Protein AF-Q86TP1-4-F1 (afdb_monomer_lite)

Foldseek 3Di:
DVVVVVVVLLVVLLVLLQQCVNVPVVVVLADPVSVVVNVVSCVVCVVHDDSVVSNVVVVVVVPPCVVPDPVRQQVVAWDWDDDPNDIDIDGDHPDPDDDPVLLVPDVVVVQVWAWDDDPDPPDTDTDGPPPVDDPVNVVVSVVVSVVVVVVVVPPPPDDDDDDDDDDDDDDDDDDDDDDPDPDDDPDPPVPPPDPPDDRPYDDDPDPCVVPDDPCDPVNVVVVVVVVVVVVVVVVVVVPD

Secondary structure (DSSP, 8-state):
-HHHHHHHHHHHHHHHHHHTGGG-TTTT---HHHHHHHHHHHHH-TTSPPHHHHHHHHHHHHH--TT--HHHHHHHTEEEEEETTEEEEEE---PPP---HHHHT-BTTB--EEEE--SSTT--EEEES-TT--HHHHHHHHHHHHHHHHHHHS--------------------------S--S-------PPPPP----S--TT-TTTT---S--HHHHHHHHHHHHHHHHHHHHHTT-

Radius of gyration: 29.67 Å; chains: 1; bounding box: 95×53×52 Å

Structure (mmCIF, N/CA/C/O backbone):
data_AF-Q86TP1-4-F1
#
_entry.id   AF-Q86TP1-4-F1
#
loop_
_atom_site.group_PDB
_atom_site.id
_atom_site.type_symbol
_atom_site.label_atom_id
_atom_site.label_alt_id
_atom_site.label_comp_id
_atom_site.label_asym_id
_atom_site.label_entity_id
_atom_site.label_seq_id
_atom_site.pdbx_PDB_ins_code
_atom_site.Cartn_x
_atom_site.Cartn_y
_atom_site.Cartn_z
_atom_site.occupancy
_atom_site.B_iso_or_equiv
_atom_site.auth_seq_id
_atom_site.auth_comp_id
_atom_site.auth_asym_id
_atom_site.auth_atom_id
_atom_site.pdbx_PDB_model_num
ATOM 1 N N . MET A 1 1 ? -29.139 -11.813 10.863 1.00 69.75 1 MET A N 1
ATOM 2 C CA . MET A 1 1 ? -28.612 -10.835 11.847 1.00 69.75 1 MET A CA 1
ATOM 3 C C . MET A 1 1 ? -27.241 -11.271 12.346 1.00 69.75 1 MET A C 1
ATOM 5 O O . MET A 1 1 ? -26.344 -10.442 12.383 1.00 69.75 1 MET A O 1
ATOM 9 N N . GLU A 1 2 ? -27.066 -12.553 12.668 1.00 77.50 2 GLU A N 1
ATOM 10 C CA . GLU A 1 2 ? -25.796 -13.125 13.134 1.00 77.50 2 GLU A CA 1
ATOM 11 C C . GLU A 1 2 ? -24.658 -12.994 12.106 1.00 77.50 2 GLU A C 1
ATOM 13 O O . GLU A 1 2 ? -23.620 -12.440 12.450 1.00 77.50 2 GLU A O 1
ATOM 18 N N . ASP A 1 3 ? -24.898 -13.319 10.828 1.00 82.19 3 ASP A N 1
ATOM 19 C CA . ASP A 1 3 ? -23.903 -13.140 9.748 1.00 82.19 3 ASP A CA 1
ATOM 20 C C . ASP A 1 3 ? -23.415 -11.692 9.604 1.00 82.19 3 ASP A C 1
ATOM 22 O O . ASP A 1 3 ? -22.231 -11.431 9.403 1.00 82.19 3 ASP A O 1
ATOM 26 N N . TYR A 1 4 ? -24.331 -10.728 9.741 1.00 79.81 4 TYR A N 1
ATOM 27 C CA . TYR A 1 4 ? -23.995 -9.306 9.676 1.00 79.81 4 TYR A CA 1
ATOM 28 C C . TYR A 1 4 ? -23.095 -8.906 10.847 1.00 79.81 4 TYR A C 1
ATOM 30 O O . TYR A 1 4 ? -22.076 -8.245 10.661 1.00 79.81 4 TYR A O 1
ATOM 38 N N . LEU A 1 5 ? -23.451 -9.344 12.058 1.00 82.69 5 LEU A N 1
ATOM 39 C CA . LEU A 1 5 ? -22.661 -9.072 13.251 1.00 82.69 5 LEU A CA 1
ATOM 40 C C . LEU A 1 5 ? -21.282 -9.743 13.169 1.00 82.69 5 LEU A C 1
ATOM 42 O O . LEU A 1 5 ? -20.297 -9.138 13.587 1.00 82.69 5 LEU A O 1
ATOM 46 N N . GLN A 1 6 ? -21.201 -10.939 12.580 1.00 84.56 6 GLN A N 1
ATOM 47 C CA . GLN A 1 6 ? -19.938 -11.619 12.314 1.00 84.56 6 GLN A CA 1
ATOM 48 C C . GLN A 1 6 ? -19.063 -10.840 11.330 1.00 84.56 6 GLN A C 1
ATOM 50 O O . GLN A 1 6 ? -17.888 -10.610 11.613 1.00 84.56 6 GLN A O 1
ATOM 55 N N . GLY A 1 7 ? -19.647 -10.337 10.239 1.00 87.31 7 GLY A N 1
ATOM 56 C CA . GLY A 1 7 ? -18.950 -9.466 9.292 1.00 87.31 7 GLY A CA 1
ATOM 57 C C . GLY A 1 7 ? -18.395 -8.198 9.949 1.00 87.31 7 GLY A C 1
ATOM 58 O O . GLY A 1 7 ? -17.248 -7.832 9.709 1.00 87.31 7 GLY A O 1
ATOM 59 N N . CYS A 1 8 ? -19.159 -7.555 10.840 1.00 88.88 8 CYS A N 1
ATOM 60 C CA . CYS A 1 8 ? -18.681 -6.378 11.573 1.00 88.88 8 CYS A CA 1
ATOM 61 C C . CYS A 1 8 ? -17.501 -6.690 12.511 1.00 88.88 8 CYS A C 1
ATOM 63 O O . CYS A 1 8 ? -16.598 -5.866 12.649 1.00 88.88 8 CYS A O 1
ATOM 65 N N . ARG A 1 9 ? -17.500 -7.862 13.161 1.00 90.44 9 ARG A N 1
ATOM 66 C CA . ARG A 1 9 ? -16.406 -8.296 14.050 1.00 90.44 9 ARG A CA 1
ATOM 67 C C . ARG A 1 9 ? -15.129 -8.568 13.263 1.00 90.44 9 ARG A C 1
ATOM 69 O O . ARG A 1 9 ? -14.074 -8.072 13.654 1.00 90.44 9 ARG A O 1
ATOM 76 N N . ALA A 1 10 ? -15.251 -9.296 12.151 1.00 91.25 10 ALA A N 1
ATOM 77 C CA . ALA A 1 10 ? -14.143 -9.564 11.244 1.00 91.25 10 ALA A CA 1
ATOM 78 C C . ALA A 1 10 ? -13.552 -8.253 10.710 1.00 91.25 10 ALA A C 1
ATOM 80 O O . ALA A 1 10 ? -12.369 -8.007 10.904 1.00 91.25 10 ALA A O 1
ATOM 81 N N . ALA A 1 11 ? -14.383 -7.346 10.186 1.00 92.88 11 ALA A N 1
ATOM 82 C CA . ALA A 1 11 ? -13.926 -6.060 9.657 1.00 92.88 11 ALA A CA 1
ATOM 83 C C . ALA A 1 11 ? -13.176 -5.205 10.698 1.00 92.88 11 ALA A C 1
ATOM 85 O O . ALA A 1 11 ? -12.186 -4.547 10.370 1.00 92.88 11 ALA A O 1
ATOM 86 N N . LEU A 1 12 ? -13.621 -5.213 11.961 1.00 93.94 12 LEU A N 1
ATOM 87 C CA . LEU A 1 12 ? -12.928 -4.503 13.037 1.00 93.94 12 LEU A CA 1
ATOM 88 C C . LEU A 1 12 ? -11.549 -5.117 13.321 1.00 93.94 12 LEU A C 1
ATOM 90 O O . LEU A 1 12 ? -10.563 -4.387 13.395 1.00 93.94 12 LEU A O 1
ATOM 94 N N . GLN A 1 13 ? -11.469 -6.444 13.453 1.00 94.50 13 GLN A N 1
ATOM 95 C CA . GLN A 1 13 ? -10.206 -7.156 13.669 1.00 94.50 13 GLN A CA 1
ATOM 96 C C . GLN A 1 13 ? -9.238 -6.938 12.491 1.00 94.50 13 GLN A C 1
ATOM 98 O O . GLN A 1 13 ? -8.078 -6.589 12.697 1.00 94.50 13 GLN A O 1
ATOM 103 N N . GLU A 1 14 ? -9.736 -7.084 11.264 1.00 95.12 14 GLU A N 1
ATOM 104 C CA . GLU A 1 14 ? -9.026 -6.878 10.001 1.00 95.12 14 GLU A CA 1
ATOM 105 C C . GLU A 1 14 ? -8.407 -5.484 9.894 1.00 95.12 14 GLU A C 1
ATOM 107 O O . GLU A 1 14 ? -7.223 -5.352 9.579 1.00 95.12 14 GLU A O 1
ATOM 112 N N . THR A 1 15 ? -9.190 -4.451 10.214 1.00 94.25 15 THR A N 1
ATOM 113 C CA . THR A 1 15 ? -8.738 -3.055 10.183 1.00 94.25 15 THR A CA 1
ATOM 114 C C . THR A 1 15 ? -7.585 -2.835 11.158 1.00 94.25 15 THR A C 1
ATOM 116 O O . THR A 1 15 ? -6.539 -2.323 10.760 1.00 94.25 15 THR A O 1
ATOM 119 N N . ILE A 1 16 ? -7.736 -3.282 12.412 1.00 94.75 16 ILE A N 1
ATOM 120 C CA . ILE A 1 16 ? -6.692 -3.116 13.431 1.00 94.75 16 ILE A CA 1
ATOM 121 C C . ILE A 1 16 ? -5.419 -3.864 13.012 1.00 94.75 16 ILE A C 1
ATOM 123 O O . ILE A 1 16 ? -4.325 -3.309 13.065 1.00 94.75 16 ILE A O 1
ATOM 127 N N . ILE A 1 17 ? -5.541 -5.112 12.551 1.00 95.31 17 ILE A N 1
ATOM 128 C CA . ILE A 1 17 ? -4.391 -5.925 12.128 1.00 95.31 17 ILE A CA 1
ATOM 129 C C . ILE A 1 17 ? -3.658 -5.283 10.945 1.00 95.31 17 ILE A C 1
ATOM 131 O O . ILE A 1 17 ? -2.426 -5.255 10.938 1.00 95.31 17 ILE A O 1
ATOM 135 N N . LEU A 1 18 ? -4.383 -4.759 9.955 1.00 94.56 18 LEU A N 1
ATOM 136 C CA . LEU A 1 18 ? -3.782 -4.129 8.782 1.00 94.56 18 LEU A CA 1
ATOM 137 C C . LEU A 1 18 ? -3.075 -2.811 9.132 1.00 94.56 18 LEU A C 1
ATOM 139 O O . LEU A 1 18 ? -1.956 -2.580 8.664 1.00 94.56 18 LEU A O 1
ATOM 143 N N . ASP A 1 19 ? -3.697 -1.965 9.956 1.00 91.75 19 ASP A N 1
ATOM 144 C CA . ASP A 1 19 ? -3.138 -0.667 10.354 1.00 91.75 19 ASP A CA 1
ATOM 145 C C . ASP A 1 19 ? -1.943 -0.813 11.305 1.00 91.75 19 ASP A C 1
ATOM 147 O O . ASP A 1 19 ? -0.944 -0.098 11.174 1.00 91.75 19 ASP A O 1
ATOM 151 N N . CYS A 1 20 ? -1.996 -1.792 12.209 1.00 93.75 20 CYS A N 1
ATOM 152 C CA . CYS A 1 20 ? -0.917 -2.104 13.145 1.00 93.75 20 CYS A CA 1
ATOM 153 C C . CYS A 1 20 ? 0.150 -3.040 12.560 1.00 93.75 20 CYS A C 1
ATOM 155 O O . CYS A 1 20 ? 1.041 -3.484 13.285 1.00 93.75 20 CYS A O 1
ATOM 157 N N . VAL A 1 21 ? 0.076 -3.345 11.262 1.00 93.00 21 VAL A N 1
ATOM 158 C CA . VAL A 1 21 ? 1.037 -4.185 10.533 1.00 93.00 21 VAL A CA 1
ATOM 159 C C . VAL A 1 21 ? 1.275 -5.529 11.229 1.00 93.00 21 VAL A C 1
ATOM 161 O O . VAL A 1 21 ? 2.396 -5.893 11.580 1.00 93.00 21 VAL A O 1
ATOM 164 N N . ASN A 1 22 ? 0.179 -6.243 11.484 1.00 94.44 22 ASN A N 1
ATOM 165 C CA . ASN A 1 22 ? 0.153 -7.532 12.173 1.00 94.44 22 ASN A CA 1
ATOM 166 C C . ASN A 1 22 ? 0.758 -7.523 13.588 1.00 94.44 22 ASN A C 1
ATOM 168 O O . ASN A 1 22 ? 1.231 -8.549 14.072 1.00 94.44 22 ASN A O 1
ATOM 172 N N . MET A 1 23 ? 0.757 -6.370 14.263 1.00 92.12 23 MET A N 1
ATOM 173 C CA . MET A 1 23 ? 1.370 -6.209 15.587 1.00 92.12 23 MET A CA 1
ATOM 174 C C . MET A 1 23 ? 2.876 -6.519 15.603 1.00 92.12 23 MET A C 1
ATOM 176 O O . MET A 1 23 ? 3.417 -6.926 16.633 1.00 92.12 23 MET A O 1
ATOM 180 N N . ASP A 1 24 ? 3.572 -6.343 14.474 1.00 90.19 24 ASP A N 1
ATOM 181 C CA . ASP A 1 24 ? 5.010 -6.599 14.407 1.00 90.19 24 ASP A CA 1
ATOM 182 C C . ASP A 1 24 ? 5.779 -5.593 15.279 1.00 90.19 24 ASP A C 1
ATOM 184 O O . ASP A 1 24 ? 5.875 -4.397 14.976 1.00 90.19 24 ASP A O 1
ATOM 188 N N . LEU A 1 25 ? 6.385 -6.102 16.355 1.00 88.81 25 LEU A N 1
ATOM 189 C CA . LEU A 1 25 ? 7.214 -5.332 17.283 1.00 88.81 25 LEU A CA 1
ATOM 190 C C . LEU A 1 25 ? 8.406 -4.655 16.592 1.00 88.81 25 LEU A C 1
ATOM 192 O O . LEU A 1 25 ? 8.874 -3.623 17.065 1.00 88.81 25 LEU A O 1
ATOM 196 N N . LYS A 1 26 ? 8.895 -5.200 15.469 1.00 88.50 26 LYS A N 1
ATOM 197 C CA . LYS A 1 26 ? 9.984 -4.594 14.686 1.00 88.50 26 LYS A CA 1
ATOM 198 C C . LYS A 1 26 ? 9.534 -3.342 13.940 1.00 88.50 26 LYS A C 1
ATOM 200 O O . LYS A 1 26 ? 10.356 -2.472 13.671 1.00 88.50 26 LYS A O 1
ATOM 205 N N . ILE A 1 27 ? 8.256 -3.276 13.566 1.00 86.94 27 ILE A N 1
ATOM 206 C CA . ILE A 1 27 ? 7.668 -2.145 12.840 1.00 86.94 27 ILE A CA 1
ATOM 207 C C . ILE A 1 27 ? 7.151 -1.094 13.825 1.00 86.94 27 ILE A C 1
ATOM 209 O O . ILE A 1 27 ? 7.206 0.098 13.526 1.00 86.94 27 ILE A O 1
ATOM 213 N N . GLY A 1 28 ? 6.678 -1.523 15.000 1.00 86.75 28 GLY A N 1
ATOM 214 C CA . GLY A 1 28 ? 6.336 -0.628 16.108 1.00 86.75 28 GLY A CA 1
ATOM 215 C C . GLY A 1 28 ? 5.118 0.262 15.841 1.00 86.75 28 GLY A C 1
ATOM 216 O O . GLY A 1 28 ? 5.027 1.352 16.394 1.00 86.75 28 GLY A O 1
ATOM 217 N N . LYS A 1 29 ? 4.199 -0.171 14.966 1.00 87.31 29 LYS A N 1
ATOM 218 C CA . LYS A 1 29 ? 2.960 0.563 14.634 1.00 87.31 29 LYS A CA 1
ATOM 219 C C . LYS A 1 29 ? 1.804 0.297 15.599 1.00 87.31 29 LYS A C 1
ATOM 221 O O . LYS A 1 29 ? 0.844 1.059 15.604 1.00 87.31 29 LYS A O 1
ATOM 226 N N . ALA A 1 30 ? 1.888 -0.780 16.373 1.00 92.38 30 ALA A N 1
ATOM 227 C CA . ALA A 1 30 ? 0.878 -1.169 17.344 1.00 92.38 30 ALA A CA 1
ATOM 228 C C . ALA A 1 30 ? 1.101 -0.488 18.696 1.00 92.38 30 ALA A C 1
ATOM 230 O O . ALA A 1 30 ? 2.227 -0.436 19.193 1.00 92.38 30 ALA A O 1
ATOM 231 N N . THR A 1 31 ? 0.018 -0.050 19.329 1.00 90.88 31 THR A N 1
ATOM 232 C CA . THR A 1 31 ? 0.003 0.351 20.740 1.00 90.88 31 THR A CA 1
ATOM 233 C C . THR A 1 31 ? -0.443 -0.808 21.636 1.00 90.88 31 THR A C 1
ATOM 235 O O . THR A 1 31 ? -1.080 -1.757 21.168 1.00 90.88 31 THR A O 1
ATOM 238 N N . PRO A 1 32 ? -0.195 -0.735 22.959 1.00 92.00 32 PRO A N 1
ATOM 239 C CA . PRO A 1 32 ? -0.760 -1.696 23.908 1.00 92.00 32 PRO A CA 1
ATOM 240 C C . PRO A 1 32 ? -2.294 -1.777 23.846 1.00 92.00 32 PRO A C 1
ATOM 242 O O . PRO A 1 32 ? -2.870 -2.840 24.084 1.00 92.00 32 PRO A O 1
ATOM 245 N N . LYS A 1 33 ? -2.958 -0.663 23.510 1.00 92.69 33 LYS A N 1
ATOM 246 C CA . LYS A 1 33 ? -4.412 -0.581 23.344 1.00 92.69 33 LYS A CA 1
ATOM 247 C C . LYS A 1 33 ? -4.877 -1.428 22.156 1.00 92.69 33 LYS A C 1
ATOM 249 O O . LYS A 1 33 ? -5.813 -2.210 22.316 1.00 92.69 33 LYS A O 1
ATOM 254 N N . ASP A 1 34 ? -4.184 -1.351 21.022 1.00 93.75 34 ASP A N 1
ATOM 255 C CA . ASP A 1 34 ? -4.493 -2.140 19.822 1.00 93.75 34 ASP A CA 1
ATOM 256 C C . ASP A 1 34 ? -4.366 -3.647 20.093 1.00 93.75 34 ASP A C 1
ATOM 258 O O . ASP A 1 34 ? -5.306 -4.407 19.842 1.00 93.75 34 ASP A O 1
ATOM 262 N N . SER A 1 35 ? -3.249 -4.075 20.697 1.00 93.62 35 SER A N 1
ATOM 263 C CA . SER A 1 35 ? -3.026 -5.478 21.076 1.00 93.62 35 SER A CA 1
ATOM 264 C C . SER A 1 35 ? -4.125 -5.996 22.003 1.00 93.62 35 SER A C 1
ATOM 266 O O . SER A 1 35 ? -4.702 -7.054 21.751 1.00 93.62 35 SER A O 1
ATOM 268 N N . LYS A 1 36 ? -4.487 -5.211 23.026 1.00 94.88 36 LYS A N 1
ATOM 269 C CA . LYS A 1 36 ? -5.549 -5.554 23.980 1.00 94.88 36 LYS A CA 1
ATOM 270 C C . LYS A 1 36 ? -6.911 -5.721 23.304 1.00 94.88 36 LYS A C 1
ATOM 272 O O . LYS A 1 36 ? -7.674 -6.609 23.684 1.00 94.88 36 LYS A O 1
ATOM 277 N N . TYR A 1 37 ? -7.255 -4.869 22.338 1.00 93.69 37 TYR A N 1
ATOM 278 C CA . TYR A 1 37 ? -8.533 -4.987 21.634 1.00 93.69 37 TYR A CA 1
ATOM 279 C C . TYR A 1 37 ? -8.571 -6.191 20.700 1.00 93.69 37 TYR A C 1
ATOM 281 O O . TYR A 1 37 ? -9.586 -6.885 20.690 1.00 93.69 37 TYR A O 1
ATOM 289 N N . VAL A 1 38 ? -7.488 -6.484 19.975 1.00 94.75 38 VAL A N 1
ATOM 290 C CA . VAL A 1 38 ? -7.430 -7.683 19.122 1.00 94.75 38 VAL A CA 1
ATOM 291 C C . VAL A 1 38 ? -7.514 -8.954 19.963 1.00 94.75 38 VAL A C 1
ATOM 293 O O . VAL A 1 38 ? -8.330 -9.817 19.660 1.00 94.75 38 VAL A O 1
ATOM 296 N N . GLU A 1 39 ? -6.774 -9.039 21.070 1.00 95.06 39 GLU A N 1
ATOM 297 C CA . GLU A 1 39 ? -6.869 -10.174 22.001 1.00 95.06 39 GLU A CA 1
ATOM 298 C C . GLU A 1 39 ? -8.286 -10.336 22.566 1.00 95.06 39 GLU A C 1
ATOM 300 O O . GLU A 1 39 ? -8.805 -11.448 22.661 1.00 95.06 39 GLU A O 1
ATOM 305 N N . LYS A 1 40 ? -8.953 -9.226 22.905 1.00 94.88 40 LYS A N 1
ATOM 306 C CA . LYS A 1 40 ? -10.339 -9.258 23.381 1.00 94.88 40 LYS A CA 1
ATOM 307 C C . LYS A 1 40 ? -11.312 -9.723 22.295 1.00 94.88 40 LYS A C 1
ATOM 309 O O . LYS A 1 40 ? -12.246 -10.451 22.615 1.00 94.88 40 LYS A O 1
ATOM 314 N N . LEU A 1 41 ? -11.124 -9.307 21.042 1.00 93.94 41 LEU A N 1
ATOM 315 C CA . LEU A 1 41 ? -11.947 -9.759 19.917 1.00 93.94 41 LEU A CA 1
ATOM 316 C C . LEU A 1 41 ? -11.784 -11.261 19.690 1.00 93.94 41 LEU A C 1
ATOM 318 O O . LEU A 1 41 ? -12.784 -11.963 19.604 1.00 93.94 41 LEU A O 1
ATOM 322 N N . GLU A 1 42 ? -10.550 -11.753 19.682 1.00 94.12 42 GLU A N 1
ATOM 323 C CA . GLU A 1 42 ? -10.239 -13.177 19.513 1.00 94.12 42 GLU A CA 1
ATOM 324 C C . GLU A 1 42 ? -10.782 -14.030 20.666 1.00 94.12 42 GLU A C 1
ATOM 326 O O . GLU A 1 42 ? -11.276 -15.132 20.445 1.00 94.12 42 GLU A O 1
ATOM 331 N N . ALA A 1 43 ? -10.748 -13.512 21.898 1.00 95.00 43 ALA A N 1
ATOM 332 C CA . ALA A 1 43 ? -11.321 -14.193 23.057 1.00 95.00 43 ALA A CA 1
ATOM 333 C C . ALA A 1 43 ? -12.858 -14.235 23.026 1.00 95.00 43 ALA A C 1
ATOM 335 O O . ALA A 1 43 ? -13.457 -15.212 23.472 1.00 95.00 4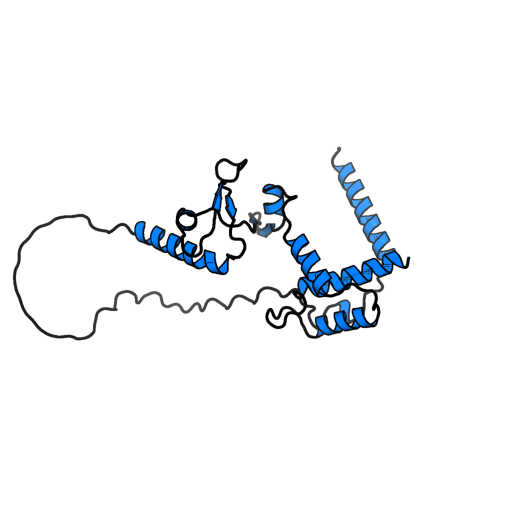3 ALA A O 1
ATOM 336 N N . LEU A 1 44 ? -13.506 -13.173 22.533 1.00 93.94 44 LEU A N 1
ATOM 337 C CA . LEU A 1 44 ? -14.965 -13.108 22.415 1.00 93.94 44 LEU A CA 1
ATOM 338 C C . LEU A 1 44 ? -15.492 -13.907 21.217 1.00 93.94 44 LEU A C 1
ATOM 340 O O . LEU A 1 44 ? -16.617 -14.403 21.273 1.00 93.94 44 LEU A O 1
ATOM 344 N N . PHE A 1 45 ? -14.698 -14.015 20.151 1.00 92.88 45 PHE A N 1
ATOM 345 C CA . PHE A 1 45 ? -15.088 -14.584 18.863 1.00 92.88 45 PHE A CA 1
ATOM 346 C C . PHE A 1 45 ? -13.976 -15.518 18.349 1.00 92.88 45 PHE A C 1
ATOM 348 O O . PHE A 1 45 ? -13.162 -15.130 17.510 1.00 92.88 45 PHE A O 1
ATOM 355 N N . PRO A 1 46 ? -13.899 -16.755 18.875 1.00 90.75 46 PRO A N 1
ATOM 356 C CA . PRO A 1 46 ? -12.827 -17.702 18.550 1.00 90.75 46 PRO A CA 1
ATOM 357 C C . PRO A 1 46 ? -12.895 -18.256 17.117 1.00 90.75 46 PRO A C 1
ATOM 359 O O . PRO A 1 46 ? -11.969 -18.926 16.667 1.00 90.75 46 PRO A O 1
ATOM 362 N N . ASP A 1 47 ? -13.996 -18.009 16.413 1.00 91.31 47 ASP A N 1
ATOM 363 C CA . ASP A 1 47 ? -14.231 -18.346 15.010 1.00 91.31 47 ASP A CA 1
ATOM 364 C C . ASP A 1 47 ? -13.677 -17.295 14.032 1.00 91.31 47 ASP A C 1
ATOM 366 O O . ASP A 1 47 ? -13.736 -17.488 12.816 1.00 91.31 47 ASP A O 1
ATOM 370 N N . LEU A 1 48 ? -13.129 -16.188 14.546 1.00 91.69 48 LEU A N 1
ATOM 371 C CA . LEU A 1 48 ? -12.480 -15.171 13.731 1.00 91.69 48 LEU A CA 1
ATOM 372 C C . LEU A 1 48 ? -11.244 -15.717 12.986 1.00 91.69 48 LEU A C 1
ATOM 374 O O . LEU A 1 48 ? -10.536 -16.591 13.499 1.00 91.69 48 LEU A O 1
ATOM 378 N N . PRO A 1 49 ? -10.931 -15.186 11.788 1.00 92.06 49 PRO A N 1
ATOM 379 C CA . PRO A 1 49 ? -9.749 -15.603 11.047 1.00 92.06 49 PRO A CA 1
ATOM 380 C C . PRO A 1 49 ? -8.443 -15.275 11.790 1.00 92.06 49 PRO A C 1
ATOM 382 O O . PRO A 1 49 ? -8.360 -14.363 12.619 1.00 92.06 49 PRO A O 1
ATOM 385 N N . LYS A 1 50 ? -7.382 -16.027 11.480 1.00 93.81 50 LYS A N 1
ATOM 386 C CA . LYS A 1 50 ? -6.070 -15.843 12.115 1.00 93.81 50 LYS A CA 1
ATOM 387 C C . LYS A 1 50 ? -5.390 -14.574 11.616 1.00 93.81 50 LYS A C 1
ATOM 389 O O . LYS A 1 50 ? -5.462 -14.244 10.434 1.00 93.81 50 LYS A O 1
ATOM 394 N N . ARG A 1 51 ? -4.620 -13.931 12.501 1.00 94.88 51 ARG A N 1
ATOM 395 C CA . ARG A 1 51 ? -3.970 -12.644 12.208 1.00 94.88 51 ARG A CA 1
ATOM 396 C C . ARG A 1 51 ? -3.088 -12.650 10.958 1.00 94.88 51 ARG A C 1
ATOM 398 O O . ARG A 1 51 ? -3.187 -11.738 10.148 1.00 94.88 51 ARG A O 1
ATOM 405 N N . ASN A 1 52 ? -2.277 -13.693 10.774 1.00 94.62 52 ASN A N 1
ATOM 406 C CA . ASN A 1 52 ? -1.390 -13.804 9.611 1.00 94.62 52 ASN A CA 1
ATOM 407 C C . ASN A 1 52 ? -2.172 -13.952 8.300 1.00 94.62 52 ASN A C 1
ATOM 409 O O . ASN A 1 52 ? -1.856 -13.269 7.335 1.00 94.62 52 ASN A O 1
ATOM 413 N N . ASP A 1 53 ? -3.217 -14.784 8.284 1.00 94.75 53 ASP A N 1
ATOM 414 C CA . ASP A 1 53 ? -4.034 -15.008 7.085 1.00 94.75 53 ASP A CA 1
ATOM 415 C C . ASP A 1 53 ? -4.771 -13.720 6.684 1.00 94.75 53 ASP A C 1
ATOM 417 O O . ASP A 1 53 ? -4.811 -13.354 5.507 1.00 94.75 53 ASP A O 1
ATOM 421 N N . ILE A 1 54 ? -5.292 -12.994 7.682 1.00 94.31 54 ILE A N 1
ATOM 422 C CA . ILE A 1 54 ? -5.867 -11.654 7.520 1.00 94.31 54 ILE A CA 1
ATOM 423 C C . ILE A 1 54 ? -4.833 -10.709 6.914 1.00 94.31 54 ILE A C 1
ATOM 425 O O . ILE A 1 54 ? -5.082 -10.090 5.881 1.00 94.31 54 ILE A O 1
ATOM 429 N N . PHE A 1 55 ? -3.672 -10.590 7.557 1.00 96.00 55 PHE A N 1
ATOM 430 C CA . PHE A 1 55 ? -2.664 -9.619 7.171 1.00 96.00 55 PHE A CA 1
ATOM 431 C C . PHE A 1 55 ? -2.126 -9.888 5.768 1.00 96.00 55 PHE A C 1
ATOM 433 O O . PHE A 1 55 ? -2.085 -8.967 4.958 1.00 96.00 55 PHE A O 1
ATOM 440 N N . ASP A 1 56 ? -1.772 -11.132 5.447 1.00 94.31 56 ASP A N 1
ATOM 441 C CA . ASP A 1 56 ? -1.238 -11.498 4.136 1.00 94.31 56 ASP A CA 1
ATOM 442 C C . ASP A 1 56 ? -2.267 -11.249 3.028 1.00 94.31 56 ASP A C 1
ATOM 444 O O . ASP A 1 56 ? -1.939 -10.655 1.995 1.00 94.31 56 ASP A O 1
ATOM 448 N N . SER A 1 57 ? -3.526 -11.640 3.257 1.00 95.38 57 SER A N 1
ATOM 449 C CA . SER A 1 57 ? -4.619 -11.435 2.303 1.00 95.38 57 SER A CA 1
ATOM 450 C C . SER A 1 57 ? -4.901 -9.947 2.072 1.00 95.38 57 SER A C 1
ATOM 452 O O . SER A 1 57 ? -4.907 -9.479 0.929 1.00 95.38 57 SER A O 1
ATOM 454 N N . LEU A 1 58 ? -5.062 -9.172 3.148 1.00 94.38 58 LEU A N 1
ATOM 455 C CA . LEU A 1 58 ? -5.370 -7.745 3.065 1.00 94.38 58 LEU A CA 1
ATOM 456 C C . LEU A 1 58 ? -4.195 -6.924 2.559 1.00 94.38 58 LEU A C 1
ATOM 458 O O . LEU A 1 58 ? -4.394 -5.993 1.786 1.00 94.38 58 LEU A O 1
ATOM 462 N N . GLN A 1 59 ? -2.969 -7.253 2.958 1.00 93.00 59 GLN A N 1
ATOM 463 C CA . GLN A 1 59 ? -1.779 -6.587 2.449 1.00 93.00 59 GLN A CA 1
ATOM 464 C C . GLN A 1 59 ? -1.646 -6.836 0.947 1.00 93.00 59 GLN A C 1
ATOM 466 O O . GLN A 1 59 ? -1.438 -5.886 0.193 1.00 93.00 59 GLN A O 1
ATOM 471 N N . LYS A 1 60 ? -1.844 -8.079 0.490 1.00 90.25 60 LYS A N 1
ATOM 472 C CA . LYS A 1 60 ? -1.866 -8.397 -0.941 1.00 90.25 60 LYS A CA 1
ATOM 473 C C . LYS A 1 60 ? -2.941 -7.592 -1.674 1.00 90.25 60 LYS A C 1
ATOM 475 O O . LYS A 1 60 ? -2.625 -6.955 -2.672 1.00 90.25 60 LYS A O 1
ATOM 480 N N . ALA A 1 61 ? -4.171 -7.564 -1.164 1.00 90.81 61 ALA A N 1
ATOM 481 C CA . ALA A 1 61 ? -5.268 -6.812 -1.772 1.00 90.81 61 ALA A CA 1
ATOM 482 C C . ALA A 1 61 ? -5.029 -5.288 -1.764 1.00 90.81 61 ALA A C 1
ATOM 484 O O . ALA A 1 61 ? -5.302 -4.610 -2.749 1.00 90.81 61 ALA A O 1
ATOM 485 N N . LYS A 1 62 ? -4.466 -4.735 -0.683 1.00 84.69 62 LYS A N 1
ATOM 486 C CA . LYS A 1 62 ? -4.152 -3.301 -0.530 1.00 84.69 62 LYS A CA 1
ATOM 487 C C . LYS A 1 62 ? -3.158 -2.802 -1.580 1.00 84.69 62 LYS A C 1
ATOM 489 O O . LYS A 1 62 ? -3.241 -1.641 -1.999 1.00 84.69 62 LYS A O 1
ATOM 494 N N . PHE A 1 63 ? -2.208 -3.657 -1.954 1.00 83.19 63 PHE A N 1
ATOM 495 C CA . PHE A 1 63 ? -1.180 -3.362 -2.951 1.00 83.19 63 PHE A CA 1
ATOM 496 C C . PHE A 1 63 ? -1.525 -3.863 -4.359 1.00 83.19 63 PHE A C 1
ATOM 498 O O . PHE A 1 63 ? -0.801 -3.535 -5.297 1.00 83.19 63 PHE A O 1
ATOM 505 N N . ASP A 1 64 ? -2.625 -4.595 -4.540 1.00 85.38 64 ASP A N 1
ATOM 506 C CA . ASP A 1 64 ? -3.097 -4.978 -5.866 1.00 85.38 64 ASP A CA 1
ATOM 507 C C . ASP A 1 64 ? -3.720 -3.771 -6.580 1.00 85.38 64 ASP A C 1
ATOM 509 O O . ASP A 1 64 ? -4.831 -3.330 -6.287 1.00 85.38 64 ASP A O 1
ATOM 513 N N . VAL A 1 65 ? -2.966 -3.212 -7.524 1.00 84.06 65 VAL A N 1
ATOM 514 C CA . VAL A 1 65 ? -3.398 -2.106 -8.388 1.00 84.06 65 VAL A CA 1
ATOM 515 C C . VAL A 1 65 ? -3.709 -2.568 -9.811 1.00 84.06 65 VAL A C 1
ATOM 517 O O . VAL A 1 65 ? -3.951 -1.731 -10.675 1.00 84.06 65 VAL A O 1
ATOM 520 N N . SER A 1 66 ? -3.729 -3.880 -10.074 1.00 84.25 66 SER A N 1
ATOM 521 C CA . SER A 1 66 ? -3.886 -4.432 -11.429 1.00 84.25 66 SER A CA 1
ATOM 522 C C . SER A 1 66 ? -5.205 -4.039 -12.108 1.00 84.25 66 SER A C 1
ATOM 524 O O . SER A 1 66 ? -5.264 -3.938 -13.331 1.00 84.25 66 SER A O 1
ATOM 526 N N . GLY A 1 67 ? -6.252 -3.768 -11.322 1.00 85.81 67 GLY A N 1
ATOM 527 C CA . GLY A 1 67 ? -7.550 -3.297 -11.810 1.00 85.81 67 GLY A CA 1
ATOM 528 C C . GLY A 1 67 ? -7.664 -1.782 -12.014 1.00 85.81 67 GLY A C 1
ATOM 529 O O . GLY A 1 67 ? -8.744 -1.312 -12.371 1.00 85.81 67 GLY A O 1
ATOM 530 N N . LEU A 1 68 ? -6.608 -1.002 -11.753 1.00 85.00 68 LEU A N 1
ATOM 531 C CA . LEU A 1 68 ? -6.638 0.459 -11.838 1.00 85.00 68 LEU A CA 1
ATOM 532 C C . LEU A 1 68 ? -5.902 0.967 -13.079 1.00 85.00 68 LEU A C 1
ATOM 534 O O . LEU A 1 68 ? -4.787 0.559 -13.388 1.00 85.00 68 LEU A O 1
ATOM 538 N N . THR A 1 69 ? -6.507 1.939 -13.753 1.00 81.25 69 THR A N 1
ATOM 539 C CA . THR A 1 69 ? -5.818 2.752 -14.765 1.00 81.25 69 THR A CA 1
ATOM 540 C C . THR A 1 69 ? -4.804 3.698 -14.113 1.00 81.25 69 THR A C 1
ATOM 542 O O . THR A 1 69 ? -4.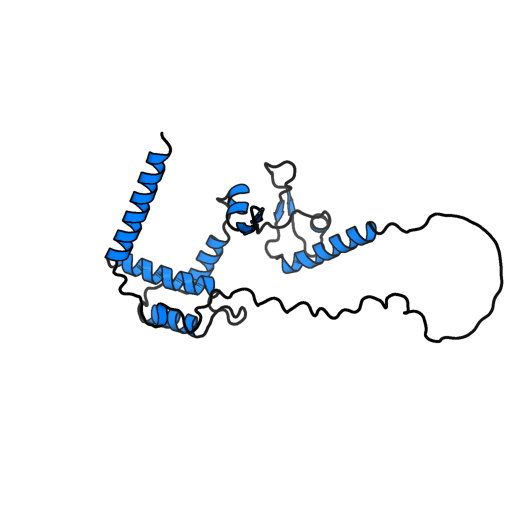936 4.049 -12.938 1.00 81.25 69 THR A O 1
ATOM 545 N N . THR A 1 70 ? -3.835 4.201 -14.886 1.00 78.31 70 THR A N 1
ATOM 546 C CA . THR A 1 70 ? -2.858 5.209 -14.429 1.00 78.31 70 THR A CA 1
ATOM 547 C C . THR A 1 70 ? -3.529 6.430 -13.795 1.00 78.31 70 THR A C 1
ATOM 549 O O . THR A 1 70 ? -3.107 6.899 -12.740 1.00 78.31 70 THR A O 1
ATOM 552 N N . GLU A 1 71 ? -4.617 6.925 -14.395 1.00 81.94 71 GLU A N 1
ATOM 553 C CA . GLU A 1 71 ? -5.375 8.063 -13.866 1.00 81.94 71 GLU A CA 1
ATOM 554 C C . GLU A 1 71 ? -6.019 7.744 -12.508 1.00 81.94 71 GLU A C 1
ATOM 556 O O . GLU A 1 71 ? -5.960 8.546 -11.575 1.00 81.94 71 GLU A O 1
ATOM 561 N N . GLN A 1 72 ? -6.618 6.560 -12.366 1.00 86.12 72 GLN A N 1
ATOM 562 C CA . GLN A 1 72 ? -7.187 6.120 -11.092 1.00 86.12 72 GLN A CA 1
ATOM 563 C C . GLN A 1 72 ? -6.100 5.913 -10.033 1.00 86.12 72 GLN A C 1
ATOM 565 O O . GLN A 1 72 ? -6.322 6.242 -8.871 1.00 86.12 72 GLN A O 1
ATOM 570 N N . MET A 1 73 ? -4.922 5.430 -10.427 1.00 84.75 73 MET A N 1
ATOM 571 C CA . MET A 1 73 ? -3.781 5.252 -9.533 1.00 84.75 73 MET A CA 1
ATOM 572 C C . MET A 1 73 ? -3.242 6.600 -9.028 1.00 84.75 73 MET A C 1
ATOM 574 O O . MET A 1 73 ? -2.999 6.734 -7.831 1.00 84.75 73 MET A O 1
ATOM 578 N N . LEU A 1 74 ? -3.170 7.624 -9.891 1.00 85.12 74 LEU A N 1
ATOM 579 C CA . LEU A 1 74 ? -2.839 9.002 -9.492 1.00 85.12 74 LEU A CA 1
ATOM 580 C C . LEU A 1 74 ? -3.844 9.551 -8.472 1.00 85.12 74 LEU A C 1
ATOM 582 O O . LEU A 1 74 ? -3.454 10.197 -7.501 1.00 85.12 74 LEU A O 1
ATOM 586 N N . ARG A 1 75 ? -5.142 9.302 -8.681 1.00 86.69 75 ARG A N 1
ATOM 587 C CA . ARG A 1 75 ? -6.209 9.775 -7.783 1.00 86.69 75 ARG A CA 1
ATOM 588 C C . ARG A 1 75 ? -6.255 9.012 -6.458 1.00 86.69 75 ARG A C 1
ATOM 590 O O . ARG A 1 75 ? -6.622 9.605 -5.447 1.00 86.69 75 ARG A O 1
ATOM 597 N N . LYS A 1 76 ? -5.906 7.719 -6.461 1.00 85.50 76 LYS A N 1
ATOM 598 C CA . LYS A 1 76 ? -5.989 6.820 -5.294 1.00 85.50 76 LYS A CA 1
ATOM 599 C C . LYS A 1 76 ? -5.211 7.346 -4.091 1.00 85.50 76 LYS A C 1
ATOM 601 O O . LYS A 1 76 ? -5.667 7.162 -2.968 1.00 85.50 76 LYS A O 1
ATOM 606 N N . ASP A 1 77 ? -4.076 7.997 -4.320 1.00 83.50 77 ASP A N 1
ATOM 607 C CA . ASP A 1 77 ? -3.275 8.628 -3.268 1.00 83.50 77 ASP A CA 1
ATOM 608 C C . ASP A 1 77 ? -2.965 10.086 -3.633 1.00 83.50 77 ASP A C 1
ATOM 610 O O . ASP A 1 77 ? -1.815 10.518 -3.701 1.00 83.50 77 ASP A O 1
ATOM 614 N N . GLN A 1 78 ? -4.025 10.844 -3.938 1.00 87.12 78 GLN A N 1
ATOM 615 C CA . GLN A 1 78 ? -3.948 12.282 -4.173 1.00 87.12 78 GLN A CA 1
ATOM 616 C C . GLN A 1 78 ? -4.359 13.061 -2.923 1.00 87.12 78 GLN A C 1
ATOM 618 O O . GLN A 1 78 ? -5.499 12.987 -2.464 1.00 87.12 78 GLN A O 1
ATOM 623 N N . LYS A 1 79 ? -3.466 13.915 -2.427 1.00 86.56 79 LYS A N 1
ATOM 624 C CA . LYS A 1 79 ? -3.794 14.962 -1.455 1.00 86.56 79 LYS A CA 1
ATOM 625 C C . LYS A 1 79 ? -3.953 16.289 -2.165 1.00 86.56 79 LYS A C 1
ATOM 627 O O . LYS A 1 79 ? -3.269 16.580 -3.140 1.00 86.56 79 LYS A O 1
ATOM 632 N N . THR A 1 80 ? -4.884 17.113 -1.707 1.00 86.06 80 THR A N 1
ATOM 633 C CA . THR A 1 80 ? -5.115 18.431 -2.298 1.00 86.06 80 THR A CA 1
ATOM 634 C C . THR A 1 80 ? -5.284 19.468 -1.207 1.00 86.06 80 THR A C 1
ATOM 636 O O . THR A 1 80 ? -6.108 19.299 -0.313 1.00 86.06 80 THR A O 1
ATOM 639 N N . ILE A 1 81 ? -4.507 20.542 -1.294 1.00 83.00 81 ILE A N 1
ATOM 640 C CA . ILE A 1 81 ? -4.567 21.677 -0.377 1.00 83.00 81 ILE A CA 1
ATOM 641 C C . ILE A 1 81 ? -5.134 22.899 -1.093 1.00 83.00 81 ILE A C 1
ATOM 643 O O . ILE A 1 81 ? -4.907 23.102 -2.288 1.00 83.00 81 ILE A O 1
ATOM 647 N N . TYR A 1 82 ? -5.873 23.709 -0.339 1.00 84.94 82 TYR A N 1
ATOM 648 C CA . TYR A 1 82 ? -6.495 24.940 -0.813 1.00 84.94 82 TYR A CA 1
ATOM 649 C C . TYR A 1 82 ? -6.109 26.090 0.112 1.00 84.94 82 TYR A C 1
ATOM 651 O O . TYR A 1 82 ? -6.333 26.013 1.322 1.00 84.94 82 TYR A O 1
ATOM 659 N N . ARG A 1 83 ? -5.563 27.173 -0.442 1.00 83.38 83 ARG A N 1
ATOM 660 C CA . ARG A 1 83 ? -5.301 28.422 0.286 1.00 83.38 83 ARG A CA 1
ATOM 661 C C . ARG A 1 83 ? -5.478 29.611 -0.648 1.00 83.38 83 ARG A C 1
ATOM 663 O O . ARG A 1 83 ? -4.876 29.639 -1.709 1.00 83.38 83 ARG A O 1
ATOM 670 N N . GLN A 1 84 ? -6.296 30.585 -0.240 1.00 88.12 84 GLN A N 1
ATOM 671 C CA . GLN A 1 84 ? -6.430 31.888 -0.916 1.00 88.12 84 GLN A CA 1
ATOM 672 C C . GLN A 1 84 ? -6.651 31.790 -2.443 1.00 88.12 84 GLN A C 1
ATOM 674 O O . GLN A 1 84 ? -6.017 32.490 -3.221 1.00 88.12 84 GLN A O 1
ATOM 679 N N . GLY A 1 85 ? -7.531 30.886 -2.886 1.00 84.62 85 GLY A N 1
ATOM 680 C CA . GLY A 1 85 ? -7.819 30.673 -4.313 1.00 84.62 85 GLY A CA 1
ATOM 681 C C . GLY A 1 85 ? -6.801 29.802 -5.062 1.00 84.62 85 GLY A C 1
ATOM 682 O O . GLY A 1 85 ? -7.058 29.415 -6.197 1.00 84.62 85 GLY A O 1
ATOM 683 N N . VAL A 1 86 ? -5.691 29.424 -4.427 1.00 78.62 86 VAL A N 1
ATOM 684 C CA . VAL A 1 86 ? -4.711 28.475 -4.964 1.00 78.62 86 VAL A CA 1
ATOM 685 C C . VAL A 1 86 ? -5.077 27.054 -4.539 1.00 78.62 86 VAL A C 1
ATOM 687 O O . VAL A 1 86 ? -5.375 26.797 -3.369 1.00 78.62 86 VAL A O 1
ATOM 690 N N . LYS A 1 87 ? -5.033 26.125 -5.499 1.00 83.56 87 LYS A N 1
ATOM 691 C CA . LYS A 1 87 ? -5.267 24.690 -5.312 1.00 83.56 87 LYS A CA 1
ATOM 692 C C . LYS A 1 87 ? -4.034 23.917 -5.768 1.00 83.56 87 LYS A C 1
ATOM 694 O O . LYS A 1 87 ? -3.654 24.017 -6.930 1.00 83.56 87 LYS A O 1
ATOM 699 N N . VAL A 1 88 ? -3.447 23.122 -4.878 1.00 79.81 88 VAL A N 1
ATOM 700 C CA . VAL A 1 88 ? -2.297 22.258 -5.187 1.00 79.81 88 VAL A CA 1
ATOM 701 C C . VAL A 1 88 ? -2.688 20.815 -4.920 1.00 79.81 88 VAL A C 1
ATOM 703 O O . VAL A 1 88 ? -3.173 20.508 -3.832 1.00 79.81 88 VAL A O 1
ATOM 706 N N . ALA A 1 89 ? -2.492 19.941 -5.905 1.00 86.31 89 ALA A N 1
ATOM 707 C CA . ALA A 1 89 ? -2.701 18.504 -5.783 1.00 86.31 89 ALA A CA 1
ATOM 708 C C . ALA A 1 89 ? -1.356 17.770 -5.852 1.00 86.31 89 ALA A C 1
ATOM 710 O O . ALA A 1 89 ? -0.517 18.097 -6.686 1.00 86.31 89 ALA A O 1
ATOM 711 N N . ILE A 1 90 ? -1.164 16.790 -4.974 1.00 85.62 90 ILE A N 1
ATOM 712 C CA . ILE A 1 90 ? 0.022 15.939 -4.893 1.00 85.62 90 ILE A CA 1
ATOM 713 C C . ILE A 1 90 ? -0.471 14.499 -4.944 1.00 85.62 90 ILE A C 1
ATOM 715 O O . ILE A 1 90 ? -1.201 14.085 -4.046 1.00 85.62 90 ILE A O 1
ATOM 719 N N . SER A 1 91 ? -0.080 13.760 -5.976 1.00 84.94 91 SER A N 1
ATOM 720 C CA . SER A 1 91 ? -0.377 12.335 -6.131 1.00 84.94 91 SER A CA 1
ATOM 721 C C . SER A 1 91 ? 0.862 11.507 -5.825 1.00 84.94 91 SER A C 1
ATOM 723 O O . SER A 1 91 ? 1.947 11.835 -6.302 1.00 84.94 91 SER A O 1
ATOM 725 N N . ALA A 1 92 ? 0.703 10.426 -5.068 1.00 79.12 92 ALA A N 1
ATOM 726 C CA . ALA A 1 92 ? 1.738 9.421 -4.875 1.00 79.12 92 ALA A CA 1
ATOM 727 C C . ALA A 1 92 ? 1.367 8.144 -5.636 1.00 79.12 92 ALA A C 1
ATOM 729 O O . ALA A 1 92 ? 0.281 7.592 -5.487 1.00 79.12 92 ALA A O 1
ATOM 730 N N . ILE A 1 93 ? 2.279 7.665 -6.473 1.00 76.31 93 ILE A N 1
ATOM 731 C CA . ILE A 1 93 ? 2.147 6.367 -7.127 1.00 76.31 93 ILE A CA 1
ATOM 732 C C . ILE A 1 93 ? 3.304 5.499 -6.673 1.00 76.31 93 ILE A C 1
ATOM 734 O O . ILE A 1 93 ? 4.469 5.875 -6.786 1.00 76.31 93 ILE A O 1
ATOM 738 N N . TYR A 1 94 ? 2.969 4.308 -6.189 1.00 64.19 94 TYR A N 1
ATOM 739 C CA . TYR A 1 94 ? 3.937 3.249 -5.951 1.00 64.19 94 TYR A CA 1
ATOM 740 C C . TYR A 1 94 ? 4.101 2.464 -7.248 1.00 64.19 94 TYR A C 1
ATOM 742 O O . TYR A 1 94 ? 3.448 1.450 -7.466 1.00 64.19 94 TYR A O 1
ATOM 750 N N . MET A 1 95 ? 4.934 3.000 -8.129 1.00 59.72 95 MET A N 1
ATOM 751 C CA . MET A 1 95 ? 5.407 2.334 -9.335 1.00 59.72 95 MET A CA 1
ATOM 752 C C . MET A 1 95 ? 6.834 1.865 -9.080 1.00 59.72 95 MET A C 1
ATOM 754 O O . MET A 1 95 ? 7.618 2.576 -8.443 1.00 59.72 95 MET A O 1
ATOM 758 N N . ASP A 1 96 ? 7.175 0.674 -9.561 1.00 53.19 96 ASP A N 1
ATOM 759 C CA . ASP A 1 96 ? 8.580 0.325 -9.728 1.00 53.19 96 ASP A CA 1
ATOM 760 C C . ASP A 1 96 ? 9.156 1.331 -10.733 1.00 53.19 96 ASP A C 1
ATOM 762 O O . ASP A 1 96 ? 8.606 1.507 -11.821 1.00 53.19 96 ASP A O 1
ATOM 766 N N . LEU A 1 97 ? 10.166 2.098 -10.307 1.00 43.56 97 LEU A N 1
ATOM 767 C CA . LEU A 1 97 ? 10.683 3.225 -11.082 1.00 43.56 97 LEU A CA 1
ATOM 768 C C . LEU A 1 97 ? 11.104 2.786 -12.488 1.00 43.56 97 LEU A C 1
ATOM 770 O O . LEU A 1 97 ? 11.790 1.776 -12.659 1.00 43.56 97 LEU A O 1
ATOM 774 N N . GLU A 1 98 ? 10.753 3.635 -13.454 1.00 45.34 98 GLU A N 1
ATOM 775 C CA . GLU A 1 98 ? 11.374 3.712 -14.769 1.00 45.34 98 GLU A CA 1
ATOM 776 C C . GLU A 1 98 ? 12.891 3.593 -14.647 1.00 45.34 98 GLU A C 1
ATOM 778 O O . GLU A 1 98 ? 13.553 4.291 -13.874 1.00 45.34 98 GLU A O 1
ATOM 783 N N . ILE A 1 99 ? 13.430 2.662 -15.418 1.00 50.06 99 ILE A N 1
ATOM 784 C CA . ILE A 1 99 ? 14.849 2.380 -15.503 1.00 50.06 99 ILE A CA 1
ATOM 785 C C . ILE A 1 99 ? 15.568 3.626 -16.013 1.00 50.06 99 ILE A C 1
ATOM 787 O O . ILE A 1 99 ? 15.591 3.925 -17.201 1.00 50.06 99 ILE A O 1
ATOM 791 N N . CYS A 1 100 ? 16.210 4.339 -15.091 1.00 58.00 100 CYS A N 1
ATOM 792 C CA . CYS A 1 100 ? 17.440 5.057 -15.396 1.00 58.00 100 CYS A CA 1
ATOM 793 C C . CYS A 1 100 ? 18.352 4.050 -16.117 1.00 58.00 100 CYS A C 1
ATOM 795 O O . CYS A 1 100 ? 18.438 2.940 -15.605 1.00 58.00 100 CYS A O 1
ATOM 797 N N . GLU A 1 101 ? 19.025 4.360 -17.236 1.00 66.50 101 GLU A N 1
ATOM 798 C CA . GLU A 1 101 ? 19.913 3.399 -17.947 1.00 66.50 101 GLU A CA 1
ATOM 799 C C . GLU A 1 101 ? 20.787 2.548 -16.995 1.00 66.50 101 GLU A C 1
ATOM 801 O O . GLU A 1 101 ? 21.104 1.389 -17.260 1.00 66.50 101 GLU A O 1
ATOM 806 N N . VAL A 1 102 ? 21.140 3.117 -15.843 1.00 72.50 102 VAL A N 1
ATOM 807 C CA . VAL A 1 102 ? 21.794 2.465 -14.705 1.00 72.50 102 VAL A CA 1
ATOM 808 C C . VAL A 1 102 ? 21.118 1.168 -14.232 1.00 72.50 102 VAL A C 1
ATOM 810 O O . VAL A 1 102 ? 21.823 0.202 -13.949 1.00 72.50 102 VAL A O 1
ATOM 813 N N . LEU A 1 103 ? 19.785 1.089 -14.151 1.00 75.56 103 LEU A N 1
ATOM 814 C CA . LEU A 1 103 ? 19.072 -0.133 -13.757 1.00 75.56 103 LEU A CA 1
ATOM 815 C C . LEU A 1 103 ? 19.129 -1.207 -14.860 1.00 75.56 103 LEU A C 1
ATOM 817 O O . LEU A 1 103 ? 19.309 -2.381 -14.548 1.00 75.56 103 LEU A O 1
ATOM 821 N N . GLU A 1 104 ? 19.060 -0.821 -16.136 1.00 77.25 104 GLU A N 1
ATOM 822 C CA . GLU A 1 104 ? 19.224 -1.723 -17.290 1.00 77.25 104 GLU A CA 1
ATOM 823 C C . GLU A 1 104 ? 20.634 -2.333 -17.323 1.00 77.25 104 GLU A C 1
ATOM 825 O O . GLU A 1 104 ? 20.802 -3.526 -17.582 1.00 77.25 104 GLU A O 1
ATOM 830 N N . ARG A 1 105 ? 21.648 -1.521 -16.996 1.00 75.12 105 ARG A N 1
ATOM 831 C CA . ARG A 1 105 ? 23.061 -1.923 -16.910 1.00 75.12 105 ARG A CA 1
ATOM 832 C C . ARG A 1 105 ? 23.435 -2.594 -15.582 1.00 75.12 105 ARG A C 1
ATOM 834 O O . ARG A 1 105 ? 24.568 -3.048 -15.429 1.00 75.12 105 ARG A O 1
ATOM 841 N N . SER A 1 106 ? 22.533 -2.652 -14.601 1.00 78.56 106 SER A N 1
ATOM 842 C CA . SER A 1 106 ? 22.869 -3.172 -13.275 1.00 78.56 106 SER A CA 1
ATOM 843 C C . SER A 1 106 ? 23.016 -4.697 -13.289 1.00 78.56 106 SER A C 1
ATOM 845 O O . SER A 1 106 ? 22.054 -5.452 -13.450 1.00 78.56 106 SER A O 1
ATOM 847 N N . HIS A 1 107 ? 24.247 -5.163 -13.069 1.00 80.56 107 HIS A N 1
ATOM 848 C CA . HIS A 1 107 ? 24.571 -6.585 -12.908 1.00 80.56 107 HIS A CA 1
ATOM 849 C C . HIS A 1 107 ? 24.661 -7.024 -11.436 1.00 80.56 107 HIS A C 1
ATOM 851 O O . HIS A 1 107 ? 24.807 -8.214 -11.156 1.00 80.56 107 HIS A O 1
ATOM 857 N N . SER A 1 108 ? 24.546 -6.088 -10.486 1.00 79.81 108 SER A N 1
ATOM 858 C CA . SER A 1 108 ? 24.636 -6.355 -9.048 1.00 79.81 108 SER A CA 1
ATOM 859 C C . SER A 1 108 ? 23.739 -5.389 -8.253 1.00 79.81 108 SER A C 1
ATOM 861 O O . SER A 1 108 ? 24.152 -4.261 -7.988 1.00 79.81 108 SER A O 1
ATOM 863 N N . PRO A 1 109 ? 22.517 -5.800 -7.850 1.00 77.19 109 PRO A N 1
ATOM 864 C CA . PRO A 1 109 ? 21.893 -7.104 -8.094 1.00 77.19 109 PRO A CA 1
ATOM 865 C C . PRO A 1 109 ? 21.313 -7.242 -9.519 1.00 77.19 109 PRO A C 1
ATOM 867 O O . PRO A 1 109 ? 20.820 -6.262 -10.069 1.00 77.19 109 PRO A O 1
ATOM 870 N N . PRO A 1 110 ? 21.265 -8.457 -10.105 1.00 80.69 110 PRO A N 1
ATOM 871 C CA . PRO A 1 110 ? 20.644 -8.667 -11.413 1.00 80.69 110 PRO A CA 1
ATOM 872 C C . PRO A 1 110 ? 19.127 -8.449 -11.330 1.00 80.69 110 PRO A C 1
ATOM 874 O O . PRO A 1 110 ? 18.420 -9.216 -10.667 1.00 80.69 110 PRO A O 1
ATOM 877 N N . LEU A 1 111 ? 18.624 -7.421 -12.016 1.00 81.88 111 LEU A N 1
ATOM 878 C CA . LEU A 1 111 ? 17.207 -7.034 -11.973 1.00 81.88 111 LEU A CA 1
ATOM 879 C C . LEU A 1 111 ? 16.315 -7.858 -12.917 1.00 81.88 111 LEU A C 1
ATOM 881 O O . LEU A 1 111 ? 15.134 -8.048 -12.626 1.00 81.88 111 LEU A O 1
ATOM 885 N N . LYS A 1 112 ? 16.894 -8.410 -13.997 1.00 82.50 112 LYS A N 1
ATOM 886 C CA . LYS A 1 112 ? 16.197 -9.202 -15.035 1.00 82.50 112 LYS A CA 1
ATOM 887 C C . LYS A 1 112 ? 14.996 -8.448 -15.629 1.00 82.50 112 LYS A C 1
ATOM 889 O O . LYS A 1 112 ? 13.870 -8.937 -15.582 1.00 82.50 112 LYS A O 1
ATOM 894 N N . LEU A 1 113 ? 15.241 -7.240 -16.125 1.00 82.19 113 LEU A N 1
ATOM 895 C CA . LEU A 1 113 ? 14.206 -6.337 -16.629 1.00 82.19 113 LEU A CA 1
ATOM 896 C C . LEU A 1 113 ? 13.861 -6.689 -18.082 1.00 82.19 113 LEU A C 1
ATOM 898 O O . LEU A 1 113 ? 14.758 -6.920 -18.889 1.00 82.19 113 LEU A O 1
ATOM 902 N N . THR A 1 114 ? 12.569 -6.744 -18.412 1.00 82.69 114 THR A N 1
ATOM 903 C CA . THR A 1 114 ? 12.085 -6.929 -19.796 1.00 82.69 114 THR A CA 1
ATOM 904 C C . THR A 1 114 ? 11.108 -5.811 -20.159 1.00 82.69 114 THR A C 1
ATOM 906 O O . THR A 1 114 ? 10.248 -5.516 -19.333 1.00 82.69 114 THR A O 1
ATOM 909 N N . PRO A 1 115 ? 11.213 -5.165 -21.334 1.00 83.50 115 PRO A N 1
ATOM 910 C CA . PRO A 1 115 ? 10.299 -4.088 -21.716 1.00 83.50 115 PRO A CA 1
ATOM 911 C C . PRO A 1 115 ? 8.834 -4.539 -21.760 1.00 83.50 115 PRO A C 1
ATOM 913 O O . PRO A 1 115 ? 8.527 -5.646 -22.204 1.00 83.50 115 PRO A O 1
ATOM 916 N N . ALA A 1 116 ? 7.931 -3.657 -21.341 1.00 80.12 116 ALA A N 1
ATOM 917 C CA . ALA A 1 116 ? 6.486 -3.823 -21.397 1.00 80.12 116 ALA A CA 1
ATOM 918 C C . ALA A 1 116 ? 5.848 -2.670 -22.188 1.00 80.12 116 ALA A C 1
ATOM 920 O O . ALA A 1 116 ? 6.338 -1.541 -22.189 1.00 80.12 116 ALA A O 1
ATOM 921 N N . SER A 1 117 ? 4.745 -2.950 -22.881 1.00 80.88 117 SER A N 1
ATOM 922 C CA . SER A 1 117 ? 4.032 -1.944 -23.673 1.00 80.88 117 SER A CA 1
ATOM 923 C C . SER A 1 117 ? 3.383 -0.887 -22.774 1.00 80.88 117 SER A C 1
ATOM 925 O O . SER A 1 117 ? 2.691 -1.232 -21.818 1.00 80.88 117 SER A O 1
ATOM 927 N N . SER A 1 118 ? 3.546 0.392 -23.115 1.00 78.75 118 SER A N 1
ATOM 928 C CA . SER A 1 118 ? 2.837 1.507 -22.485 1.00 78.75 118 SER A CA 1
ATOM 929 C C . SER A 1 118 ? 1.915 2.201 -23.493 1.00 78.75 118 SER A C 1
ATOM 931 O O . SER A 1 118 ? 2.167 2.220 -24.698 1.00 78.75 118 SER A O 1
ATOM 933 N N . THR A 1 119 ? 0.815 2.773 -23.005 1.00 79.25 119 THR A N 1
ATOM 934 C CA . THR A 1 119 ? -0.128 3.566 -23.815 1.00 79.25 119 THR A CA 1
ATOM 935 C C . THR A 1 119 ? 0.242 5.046 -23.884 1.00 79.25 119 THR A C 1
ATOM 937 O O . THR A 1 119 ? -0.427 5.812 -24.576 1.00 79.25 119 THR A O 1
ATOM 940 N N . HIS A 1 120 ? 1.265 5.476 -23.144 1.00 73.69 120 HIS A N 1
ATOM 941 C CA . HIS A 1 120 ? 1.638 6.879 -23.010 1.00 73.69 120 HIS A CA 1
ATOM 942 C C . HIS A 1 120 ? 3.027 7.113 -23.613 1.00 73.69 120 HIS A C 1
ATOM 944 O O . HIS A 1 120 ? 3.953 6.383 -23.272 1.00 73.69 120 HIS A O 1
ATOM 950 N N . PRO A 1 121 ? 3.205 8.149 -24.451 1.00 73.81 121 PRO A N 1
ATOM 951 C CA . PRO A 1 121 ? 4.453 8.364 -25.188 1.00 73.81 121 PRO A CA 1
ATOM 952 C C . PRO A 1 121 ? 5.662 8.665 -24.293 1.00 73.81 121 PRO A C 1
ATOM 954 O O . PRO A 1 121 ? 6.788 8.442 -24.712 1.00 73.81 121 PRO A O 1
ATOM 957 N N . ASN A 1 122 ? 5.429 9.145 -23.069 1.00 70.69 122 ASN A N 1
ATOM 958 C CA . ASN A 1 122 ? 6.477 9.515 -22.116 1.00 70.69 122 ASN A CA 1
ATOM 959 C C . ASN A 1 122 ? 6.522 8.568 -20.906 1.00 70.69 122 ASN A C 1
ATOM 961 O O . ASN A 1 122 ? 6.971 8.980 -19.844 1.00 70.69 122 ASN A O 1
ATOM 965 N N . LEU A 1 123 ? 5.968 7.357 -21.033 1.00 72.00 123 LEU A N 1
ATOM 966 C CA . LEU A 1 123 ? 5.994 6.337 -19.985 1.00 72.00 123 LEU A CA 1
ATOM 967 C C . LEU A 1 123 ? 6.696 5.097 -20.527 1.00 72.00 123 LEU A C 1
ATOM 969 O O . LEU A 1 123 ? 6.229 4.501 -21.495 1.00 72.00 123 LEU A O 1
ATOM 973 N N . HIS A 1 124 ? 7.789 4.686 -19.908 1.00 73.69 124 HIS A N 1
ATOM 974 C CA . HIS A 1 124 ? 8.521 3.474 -20.245 1.00 73.69 124 HIS A CA 1
ATOM 975 C C . HIS A 1 124 ? 8.235 2.411 -19.174 1.00 73.69 124 HIS A C 1
ATOM 977 O O . HIS A 1 124 ? 8.436 2.633 -17.984 1.00 73.69 124 HIS A O 1
ATOM 983 N N . ALA A 1 125 ? 7.732 1.242 -19.575 1.00 75.06 125 ALA A N 1
ATOM 984 C CA . ALA A 1 125 ? 7.327 0.183 -18.648 1.00 75.06 125 ALA A CA 1
ATOM 985 C C . ALA A 1 125 ? 8.193 -1.072 -18.817 1.00 75.06 125 ALA A C 1
ATOM 987 O O . ALA A 1 125 ? 8.627 -1.383 -19.925 1.00 75.06 125 ALA A O 1
ATOM 988 N N . TYR A 1 126 ? 8.426 -1.809 -17.725 1.00 77.81 126 TYR A N 1
ATOM 989 C CA . TYR A 1 126 ? 9.223 -3.040 -17.709 1.00 77.81 126 TYR A CA 1
ATOM 990 C C . TYR A 1 126 ? 8.669 -4.054 -16.694 1.00 77.81 126 TYR A C 1
ATOM 992 O O . TYR A 1 126 ? 8.093 -3.670 -15.680 1.00 77.81 126 TYR A O 1
ATOM 1000 N N . LEU A 1 127 ? 8.884 -5.351 -16.931 1.00 80.19 127 LEU A N 1
ATOM 1001 C CA . LEU A 1 127 ? 8.646 -6.426 -15.963 1.00 80.19 127 LEU A CA 1
ATOM 1002 C C . LEU A 1 127 ? 9.945 -6.749 -15.214 1.00 80.19 127 LEU A C 1
ATOM 1004 O O . LEU A 1 127 ? 10.961 -7.064 -15.841 1.00 80.19 127 LEU A O 1
ATOM 1008 N N . GLN A 1 128 ? 9.907 -6.729 -13.880 1.00 80.88 128 GLN A N 1
ATOM 1009 C CA . GLN A 1 128 ? 11.036 -7.117 -13.033 1.00 80.88 128 GLN A CA 1
ATOM 1010 C C . GLN A 1 128 ? 11.062 -8.634 -12.798 1.00 80.88 128 GLN A C 1
ATOM 1012 O O . GLN A 1 128 ? 10.278 -9.175 -12.020 1.00 80.88 128 GLN A O 1
ATOM 1017 N N . GLY A 1 129 ? 12.009 -9.337 -13.423 1.00 79.62 129 GLY A N 1
ATOM 1018 C CA . GLY A 1 129 ? 12.162 -10.784 -13.252 1.00 79.62 129 GLY A CA 1
ATOM 1019 C C . GLY A 1 129 ? 12.754 -11.203 -11.900 1.00 79.62 129 GLY A C 1
ATOM 1020 O O . GLY A 1 129 ? 12.587 -12.349 -11.485 1.00 79.62 129 GLY A O 1
ATOM 1021 N N . ASN A 1 130 ? 13.458 -10.306 -11.199 1.00 80.75 130 ASN A N 1
ATOM 1022 C CA . ASN A 1 130 ? 13.957 -10.553 -9.844 1.00 80.75 130 ASN A CA 1
ATOM 1023 C C . ASN A 1 130 ? 13.157 -9.776 -8.788 1.00 80.75 130 ASN A C 1
ATOM 1025 O O . ASN A 1 130 ? 13.607 -8.744 -8.291 1.00 80.75 130 ASN A O 1
ATOM 1029 N N . THR A 1 131 ? 11.998 -10.310 -8.405 1.00 76.94 131 THR A N 1
ATOM 1030 C CA . THR A 1 131 ? 11.066 -9.703 -7.433 1.00 76.94 131 THR A CA 1
ATOM 1031 C C . THR A 1 131 ? 11.591 -9.646 -5.991 1.00 76.94 131 THR A C 1
ATOM 1033 O O . THR A 1 131 ? 10.981 -9.016 -5.133 1.00 76.94 131 THR A O 1
ATOM 1036 N N . GLN A 1 132 ? 12.743 -10.266 -5.697 1.00 79.62 132 GLN A N 1
ATOM 1037 C CA . GLN A 1 132 ? 13.404 -10.185 -4.385 1.00 79.62 132 GLN A CA 1
ATOM 1038 C C . GLN A 1 132 ? 14.231 -8.897 -4.215 1.00 79.62 132 GLN A C 1
ATOM 1040 O O . GLN A 1 132 ? 14.696 -8.579 -3.114 1.00 79.62 132 GLN A O 1
ATOM 1045 N N . VAL A 1 133 ? 14.466 -8.149 -5.300 1.00 76.69 133 VAL A N 1
ATOM 1046 C CA . VAL A 1 133 ? 15.157 -6.858 -5.246 1.00 76.69 133 VAL A CA 1
ATOM 1047 C C . VAL A 1 133 ? 14.141 -5.770 -4.926 1.00 76.69 133 VAL A C 1
ATOM 1049 O O . VAL A 1 133 ? 13.396 -5.320 -5.786 1.00 76.69 133 VAL A O 1
ATOM 1052 N N . SER A 1 134 ? 14.127 -5.349 -3.664 1.00 78.69 134 SER A N 1
ATOM 1053 C CA . SER A 1 134 ? 13.260 -4.271 -3.191 1.00 78.69 134 SER A CA 1
ATOM 1054 C C . SER A 1 134 ? 13.860 -2.882 -3.428 1.00 78.69 134 SER A C 1
ATOM 1056 O O . SER A 1 134 ? 15.058 -2.724 -3.681 1.00 78.69 134 SER A O 1
ATOM 1058 N N . ARG A 1 135 ? 13.041 -1.851 -3.188 1.00 68.94 135 ARG A N 1
ATOM 1059 C CA . ARG A 1 135 ? 13.434 -0.430 -3.164 1.00 68.94 135 ARG A CA 1
ATOM 1060 C C . ARG A 1 135 ? 14.721 -0.148 -2.381 1.00 68.94 135 ARG A C 1
ATOM 1062 O O . ARG A 1 135 ? 15.499 0.699 -2.794 1.00 68.94 135 ARG A O 1
ATOM 1069 N N . LYS A 1 136 ? 14.987 -0.876 -1.287 1.00 76.44 136 LYS A N 1
ATOM 1070 C CA . LYS A 1 136 ? 16.207 -0.690 -0.475 1.00 76.44 136 LYS A CA 1
ATOM 1071 C C . LYS A 1 136 ? 17.494 -0.982 -1.252 1.00 76.44 136 LYS A C 1
ATOM 1073 O O . LYS A 1 136 ? 18.521 -0.396 -0.944 1.00 76.44 136 LYS A O 1
ATOM 1078 N N . LYS A 1 137 ? 17.441 -1.885 -2.235 1.00 79.88 137 LYS A N 1
ATOM 1079 C CA . LYS A 1 137 ? 18.576 -2.213 -3.110 1.00 79.88 137 LYS A CA 1
ATOM 1080 C C . LYS A 1 137 ? 18.625 -1.336 -4.364 1.00 79.88 137 LYS A C 1
ATOM 1082 O O . LYS A 1 137 ? 19.703 -1.143 -4.905 1.00 79.88 137 LYS A O 1
ATOM 1087 N N . LEU A 1 138 ? 17.482 -0.807 -4.808 1.00 77.75 138 LEU A N 1
ATOM 1088 C CA . LEU A 1 138 ? 17.407 0.102 -5.959 1.00 77.75 138 LEU A CA 1
ATOM 1089 C C . LEU A 1 138 ? 17.822 1.537 -5.606 1.00 77.75 138 LEU A C 1
ATOM 1091 O O . LEU A 1 138 ? 18.438 2.206 -6.427 1.00 77.75 138 LEU A O 1
ATOM 1095 N N . LEU A 1 139 ? 17.518 2.003 -4.389 1.00 78.19 139 LEU A N 1
ATOM 1096 C CA . LEU A 1 139 ? 17.814 3.371 -3.948 1.00 78.19 139 LEU A CA 1
ATOM 1097 C C . LEU A 1 139 ? 19.297 3.759 -4.098 1.00 78.19 139 LEU A C 1
ATOM 1099 O O . LEU A 1 139 ? 19.538 4.811 -4.682 1.00 78.19 139 LEU A O 1
ATOM 1103 N N . PRO A 1 140 ? 20.281 2.943 -3.666 1.00 83.00 140 PRO A N 1
ATOM 1104 C CA . PRO A 1 140 ? 21.693 3.282 -3.846 1.00 83.00 140 PRO A CA 1
ATOM 1105 C C . PRO A 1 140 ? 22.105 3.418 -5.318 1.00 83.00 140 PRO A C 1
ATOM 1107 O O . PRO A 1 140 ? 22.845 4.335 -5.653 1.00 83.00 140 PRO A O 1
ATOM 1110 N N . LEU A 1 141 ? 21.578 2.562 -6.204 1.00 79.62 141 LEU A N 1
ATOM 1111 C CA . LEU A 1 141 ? 21.859 2.630 -7.646 1.00 79.62 141 LEU A CA 1
ATOM 1112 C C . LEU A 1 141 ? 21.331 3.933 -8.259 1.00 79.62 141 LEU A C 1
ATOM 1114 O O . LEU A 1 141 ? 22.005 4.570 -9.061 1.00 79.62 141 LEU A O 1
ATOM 1118 N N . LEU A 1 142 ? 20.120 4.340 -7.872 1.00 80.44 142 LEU A N 1
ATOM 1119 C CA . LEU A 1 142 ? 19.518 5.588 -8.344 1.00 80.44 142 LEU A CA 1
ATOM 1120 C C . LEU A 1 142 ? 20.222 6.820 -7.762 1.00 80.44 142 LEU A C 1
ATOM 1122 O O . LEU A 1 142 ? 20.379 7.816 -8.462 1.00 80.44 142 LEU A O 1
ATOM 1126 N N . GLN A 1 143 ? 20.664 6.758 -6.505 1.00 81.50 143 GLN A N 1
ATOM 1127 C CA . GLN A 1 143 ? 21.454 7.823 -5.885 1.00 81.50 143 GLN A CA 1
ATOM 1128 C C . GLN A 1 143 ? 22.778 8.027 -6.623 1.00 81.50 143 GLN A C 1
ATOM 1130 O O . GLN A 1 143 ? 23.089 9.156 -6.987 1.00 81.50 143 GLN A O 1
ATOM 1135 N N . GLU A 1 144 ? 23.508 6.947 -6.910 1.00 80.69 144 GLU A N 1
ATOM 1136 C CA . GLU A 1 144 ? 24.747 6.991 -7.694 1.00 80.69 144 GLU A CA 1
ATOM 1137 C C . GLU A 1 144 ? 24.513 7.579 -9.093 1.00 80.69 144 GLU A C 1
ATOM 1139 O O . GLU A 1 144 ? 25.246 8.471 -9.520 1.00 80.69 144 GLU A O 1
ATOM 1144 N N . ALA A 1 145 ? 23.448 7.146 -9.776 1.00 77.19 145 ALA A N 1
ATOM 1145 C CA . ALA A 1 145 ? 23.072 7.659 -11.091 1.00 77.19 145 ALA A CA 1
ATOM 1146 C C . ALA A 1 145 ? 22.821 9.174 -11.081 1.00 77.19 145 ALA A C 1
ATOM 1148 O O . ALA A 1 145 ? 23.313 9.903 -11.943 1.00 77.19 145 ALA A O 1
ATOM 1149 N N . LEU A 1 146 ? 22.060 9.652 -10.091 1.00 79.12 146 LEU A N 1
ATOM 1150 C CA . LEU A 1 146 ? 21.748 11.070 -9.939 1.00 79.12 146 LEU A CA 1
ATOM 1151 C C . LEU A 1 146 ? 22.999 11.877 -9.592 1.00 79.12 146 LEU A C 1
ATOM 1153 O O . LEU A 1 146 ? 23.222 12.924 -10.194 1.00 79.12 146 LEU A O 1
ATOM 1157 N N . SER A 1 147 ? 23.837 11.388 -8.674 1.00 81.69 147 SER A N 1
ATOM 1158 C CA . SER A 1 147 ? 25.112 12.027 -8.341 1.00 81.69 147 SER A CA 1
ATOM 1159 C C . SER A 1 147 ? 26.005 12.170 -9.574 1.00 81.69 147 SER A C 1
ATOM 1161 O O . SER A 1 147 ? 26.453 13.276 -9.863 1.00 81.69 147 SER A O 1
ATOM 1163 N N . ALA A 1 148 ? 26.174 11.100 -10.359 1.00 80.31 148 ALA A N 1
ATOM 1164 C CA . ALA A 1 148 ? 26.956 11.130 -11.594 1.00 80.31 148 ALA A CA 1
ATOM 1165 C C . ALA A 1 148 ? 26.381 12.108 -12.635 1.00 80.31 148 ALA A C 1
ATOM 1167 O O . ALA A 1 148 ? 27.127 12.847 -13.277 1.00 80.31 148 ALA A O 1
ATOM 1168 N N . TYR A 1 149 ? 25.053 12.156 -12.776 1.00 77.31 149 TYR A N 1
ATOM 1169 C CA . TYR A 1 149 ? 24.372 13.097 -13.667 1.00 77.31 149 TYR A CA 1
ATOM 1170 C C . TYR A 1 149 ? 24.621 14.560 -13.266 1.00 77.31 149 TYR A C 1
ATOM 1172 O O . TYR A 1 149 ? 24.955 15.392 -14.113 1.00 77.31 149 TYR A O 1
ATOM 1180 N N . PHE A 1 150 ? 24.519 14.883 -11.973 1.00 81.12 150 PHE A N 1
ATOM 1181 C CA . PHE A 1 150 ? 24.778 16.235 -11.472 1.00 81.12 150 PHE A CA 1
ATOM 1182 C C . PHE A 1 150 ? 26.259 16.617 -11.514 1.00 81.12 150 PHE A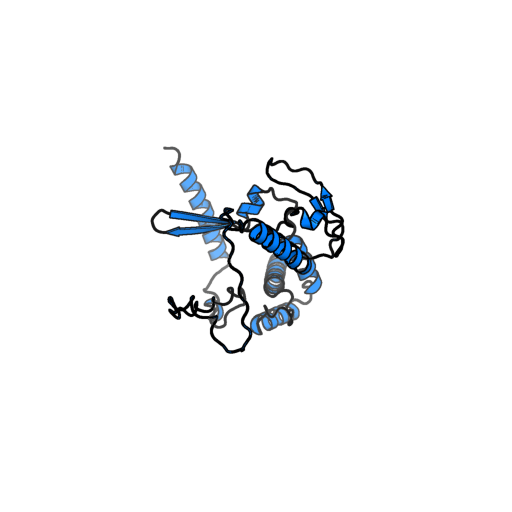 C 1
ATOM 1184 O O . PHE A 1 150 ? 26.574 17.768 -11.820 1.00 81.12 150 PHE A O 1
ATOM 1191 N N . ASP A 1 151 ? 27.169 15.678 -11.263 1.00 81.00 151 ASP A N 1
ATOM 1192 C CA . ASP A 1 151 ? 28.604 15.925 -11.398 1.00 81.00 151 ASP A CA 1
ATOM 1193 C C . ASP A 1 151 ? 29.002 16.161 -12.860 1.00 81.00 151 ASP A C 1
ATOM 1195 O O . ASP A 1 151 ? 29.823 17.035 -13.126 1.00 81.00 151 ASP A O 1
ATOM 1199 N N . SER A 1 152 ? 28.354 15.491 -13.819 1.00 79.94 152 SER A N 1
ATOM 1200 C CA . SER A 1 152 ? 28.555 15.760 -15.249 1.00 79.94 152 SER A CA 1
ATOM 1201 C C . SER A 1 152 ? 28.005 17.120 -15.704 1.00 79.94 152 SER A C 1
ATOM 1203 O O . SER A 1 152 ? 28.473 17.648 -16.711 1.00 79.94 152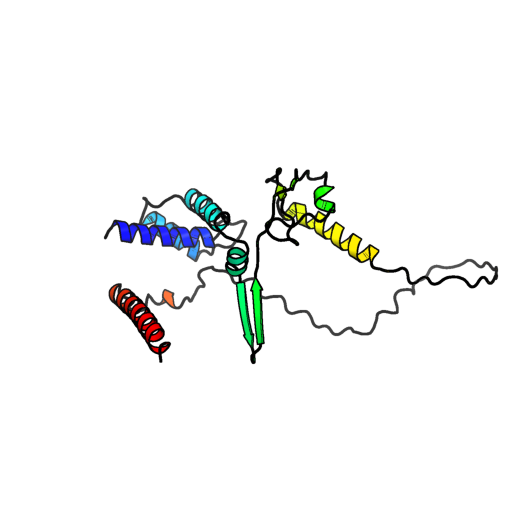 SER A O 1
ATOM 1205 N N . MET A 1 153 ? 27.012 17.686 -15.009 1.00 79.81 153 MET A N 1
ATOM 1206 C CA . MET A 1 153 ? 26.469 19.021 -15.311 1.00 79.81 153 MET A CA 1
ATOM 1207 C C . MET A 1 153 ? 27.270 20.163 -14.683 1.00 79.81 153 MET A C 1
ATOM 1209 O O . MET A 1 153 ? 27.069 21.320 -15.061 1.00 79.81 153 MET A O 1
ATOM 1213 N N . LYS A 1 154 ? 28.193 19.878 -13.757 1.00 76.31 154 LYS A N 1
ATOM 1214 C CA . LYS A 1 154 ? 29.181 20.869 -13.321 1.00 76.31 154 LYS A CA 1
ATOM 1215 C C . LYS A 1 154 ? 30.151 21.104 -14.478 1.00 76.31 154 LYS A C 1
ATOM 1217 O O . LYS A 1 154 ? 31.165 20.428 -14.612 1.00 76.31 154 LYS A O 1
ATOM 1222 N N . ILE A 1 155 ? 29.812 22.066 -15.334 1.00 64.69 155 ILE A N 1
ATOM 1223 C CA . ILE A 1 155 ? 30.694 22.566 -16.389 1.00 64.69 155 ILE A CA 1
ATOM 1224 C C . ILE A 1 155 ? 32.019 22.974 -15.724 1.00 64.69 155 ILE A C 1
ATOM 1226 O O . ILE A 1 155 ? 31.990 23.777 -14.784 1.00 64.69 155 ILE A O 1
ATOM 1230 N N . PRO A 1 156 ? 33.184 22.479 -16.182 1.00 57.94 156 PRO A N 1
ATOM 1231 C CA . PRO A 1 156 ? 34.450 23.064 -15.786 1.00 57.94 156 PRO A CA 1
ATOM 1232 C C . PRO A 1 156 ? 34.436 24.511 -16.271 1.00 57.94 156 PRO A C 1
ATOM 1234 O O . PRO A 1 156 ? 34.420 24.767 -17.475 1.00 57.94 156 PRO A O 1
ATOM 1237 N N . SER A 1 157 ? 34.411 25.464 -15.343 1.00 50.09 157 SER A N 1
ATOM 1238 C CA . SER A 1 157 ? 34.702 26.867 -15.635 1.00 50.09 157 SER A CA 1
ATOM 1239 C C . SER A 1 157 ? 36.165 26.970 -16.078 1.00 50.09 157 SER A C 1
ATOM 1241 O O . SER A 1 157 ? 37.041 27.325 -15.295 1.00 50.09 157 SER A O 1
ATOM 1243 N N . GLY A 1 158 ? 36.437 26.597 -17.323 1.00 40.44 158 GLY A N 1
ATOM 1244 C CA . GLY A 1 158 ? 37.738 26.668 -17.961 1.00 40.44 158 GLY A CA 1
ATOM 1245 C C . GLY A 1 158 ? 37.563 27.260 -19.347 1.00 40.44 158 GLY A C 1
ATOM 1246 O O . GLY A 1 158 ? 37.338 26.531 -20.308 1.00 40.44 158 GLY A O 1
ATOM 1247 N N . GLN A 1 159 ? 37.658 28.586 -19.445 1.00 39.81 159 GLN A N 1
ATOM 1248 C CA . GLN A 1 159 ? 38.089 29.208 -20.694 1.00 39.81 159 GLN A CA 1
ATOM 1249 C C . GLN A 1 159 ? 39.627 29.243 -20.738 1.00 39.81 159 GLN A C 1
ATOM 1251 O O . GLN A 1 159 ? 40.256 29.297 -19.677 1.00 39.81 159 GLN A O 1
ATOM 1256 N N . PRO A 1 160 ? 40.235 29.193 -21.937 1.00 43.31 160 PRO A N 1
ATOM 1257 C CA . PRO A 1 160 ? 41.632 28.833 -22.123 1.00 43.31 160 PRO A CA 1
ATOM 1258 C C . PRO A 1 160 ? 42.557 30.042 -22.328 1.00 43.31 160 PRO A C 1
ATOM 1260 O O . PRO A 1 160 ? 42.132 31.104 -22.771 1.00 43.31 160 PRO A O 1
ATOM 1263 N N . GLU A 1 161 ? 43.844 29.777 -22.092 1.00 32.88 161 GLU A N 1
ATOM 1264 C CA . GLU A 1 161 ? 45.005 30.383 -22.760 1.00 32.88 161 GLU A CA 1
ATOM 1265 C C . GLU A 1 161 ? 45.279 31.882 -22.552 1.00 32.88 161 GLU A C 1
ATOM 1267 O O . GLU A 1 161 ? 44.919 32.731 -23.359 1.00 32.88 161 GLU A O 1
ATOM 1272 N N . THR A 1 162 ? 46.156 32.170 -21.587 1.00 36.19 162 THR A N 1
ATOM 1273 C CA . THR A 1 162 ? 47.309 33.039 -21.865 1.00 36.19 162 THR A CA 1
ATOM 1274 C C . THR A 1 162 ? 48.567 32.382 -21.318 1.00 36.19 162 THR A C 1
ATOM 1276 O O . THR A 1 162 ? 48.760 32.275 -20.107 1.00 36.19 162 THR A O 1
ATOM 1279 N N . ALA A 1 163 ? 49.403 31.915 -22.239 1.00 35.81 163 ALA A N 1
ATOM 1280 C CA . ALA A 1 163 ? 50.792 31.601 -21.983 1.00 35.81 163 ALA A CA 1
ATOM 1281 C C . ALA A 1 163 ? 51.513 32.874 -21.525 1.00 35.81 163 ALA A C 1
ATOM 1283 O O . ALA A 1 163 ? 51.623 33.817 -22.303 1.00 35.81 163 ALA A O 1
ATOM 1284 N N . ASP A 1 164 ? 52.038 32.890 -20.304 1.00 30.72 164 ASP A N 1
ATOM 1285 C CA . ASP A 1 164 ? 53.292 33.590 -20.062 1.00 30.72 164 ASP A CA 1
ATOM 1286 C C . ASP A 1 164 ? 54.107 32.884 -18.982 1.00 30.72 164 ASP A C 1
ATOM 1288 O O . ASP A 1 164 ? 53.611 32.338 -17.997 1.00 30.72 164 ASP A O 1
ATOM 1292 N N . VAL A 1 165 ? 55.388 32.831 -19.282 1.00 30.59 165 VAL A N 1
ATOM 1293 C CA . VAL A 1 165 ? 56.441 32.064 -18.659 1.00 30.59 165 VAL A CA 1
ATOM 1294 C C . VAL A 1 165 ? 56.944 32.855 -17.466 1.00 30.59 165 VAL A C 1
ATOM 1296 O O . VAL A 1 165 ? 57.405 33.974 -17.638 1.00 30.59 165 VAL A O 1
ATOM 1299 N N . SER A 1 166 ? 56.985 32.264 -16.274 1.00 32.41 166 SER A N 1
ATOM 1300 C CA . SER A 1 166 ? 57.995 32.637 -15.280 1.00 32.41 166 SER A CA 1
ATOM 1301 C C . SER A 1 166 ? 58.256 31.491 -14.316 1.00 32.41 166 SER A C 1
ATOM 1303 O O . SER A 1 166 ? 57.404 31.044 -13.554 1.00 32.41 166 SER A O 1
ATOM 1305 N N . ARG A 1 167 ? 59.486 30.999 -14.437 1.00 32.94 167 ARG A N 1
ATOM 1306 C CA . ARG A 1 167 ? 60.188 30.105 -13.526 1.00 32.94 167 ARG A CA 1
ATOM 1307 C C . ARG A 1 167 ? 60.444 30.889 -12.240 1.00 32.94 167 ARG A C 1
ATOM 1309 O O . ARG A 1 167 ? 60.918 32.009 -12.348 1.00 32.94 167 ARG A O 1
ATOM 1316 N N . GLU A 1 168 ? 60.236 30.283 -11.078 1.00 30.36 168 GLU A N 1
ATOM 1317 C CA . GLU A 1 168 ? 61.267 30.180 -10.039 1.00 30.36 168 GLU A CA 1
ATOM 1318 C C . GLU A 1 168 ? 60.778 29.345 -8.855 1.00 30.36 168 GLU A C 1
ATOM 1320 O O . GLU A 1 168 ? 59.632 29.404 -8.420 1.00 30.36 168 GLU A O 1
ATOM 1325 N N . GLN A 1 169 ? 61.699 28.506 -8.396 1.00 27.88 169 GLN A N 1
ATOM 1326 C CA . GLN A 1 169 ? 61.643 27.723 -7.175 1.00 27.88 169 GLN A CA 1
ATOM 1327 C C . GLN A 1 169 ? 61.553 28.659 -5.962 1.00 27.88 169 GLN A C 1
ATOM 1329 O O . GLN A 1 169 ? 62.182 29.709 -5.972 1.00 27.88 169 GLN A O 1
ATOM 1334 N N . VAL A 1 170 ? 60.901 28.222 -4.886 1.00 32.84 170 VAL A N 1
ATOM 1335 C CA . VAL A 1 170 ? 61.525 28.072 -3.563 1.00 32.84 170 VAL A CA 1
ATOM 1336 C C . VAL A 1 170 ? 60.574 27.274 -2.671 1.00 32.84 170 VAL A C 1
ATOM 1338 O O . VAL A 1 170 ? 59.366 27.480 -2.628 1.00 32.84 170 VAL A O 1
ATOM 1341 N N . ASP A 1 171 ? 61.200 26.294 -2.044 1.00 27.38 171 ASP A N 1
ATOM 1342 C CA . ASP A 1 171 ? 60.743 25.384 -1.012 1.00 27.38 171 ASP A CA 1
ATOM 1343 C C . ASP A 1 171 ? 60.155 26.110 0.217 1.00 27.38 171 ASP A C 1
ATOM 1345 O O . ASP A 1 171 ? 60.464 27.279 0.456 1.00 27.38 171 ASP A O 1
ATOM 1349 N N . LYS A 1 172 ? 59.456 25.329 1.052 1.00 35.91 172 LYS A N 1
ATOM 1350 C CA . LYS A 1 172 ? 59.292 25.489 2.510 1.00 35.91 172 LYS A CA 1
ATOM 1351 C C . LYS A 1 172 ? 57.901 25.850 3.078 1.00 35.91 172 LYS A C 1
ATOM 1353 O O . LYS A 1 172 ? 57.375 26.944 2.927 1.00 35.91 172 LYS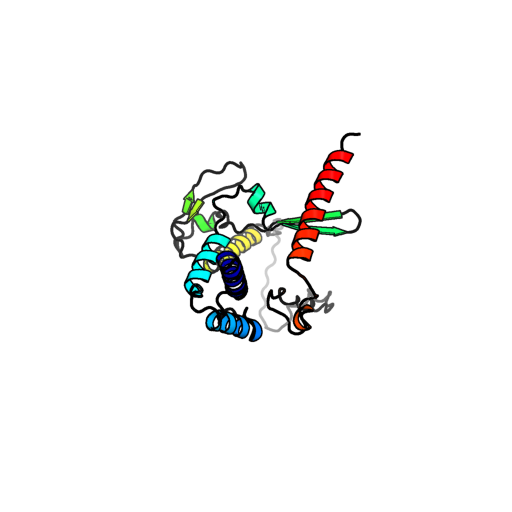 A O 1
ATOM 1358 N N . GLU A 1 173 ? 57.462 24.880 3.885 1.00 30.61 173 GLU A N 1
ATOM 1359 C CA . GLU A 1 173 ? 56.588 24.920 5.067 1.00 30.61 173 GLU A CA 1
ATOM 1360 C C . GLU A 1 173 ? 55.056 24.853 4.922 1.00 30.61 173 GLU A C 1
ATOM 1362 O O . GLU A 1 173 ? 54.356 25.798 4.571 1.00 30.61 173 GLU A O 1
ATOM 1367 N N . LEU A 1 174 ? 54.556 23.676 5.335 1.00 29.64 174 LEU A N 1
ATOM 1368 C CA . LEU A 1 174 ? 53.317 23.493 6.084 1.00 29.64 174 LEU A CA 1
ATOM 1369 C C . LEU A 1 174 ? 53.127 24.637 7.092 1.00 29.64 174 LEU A C 1
ATOM 1371 O O . LEU A 1 174 ? 53.920 24.762 8.016 1.00 29.64 174 LEU A O 1
ATOM 1375 N N . ASP A 1 175 ? 52.030 25.379 6.984 1.00 30.92 175 ASP A N 1
ATOM 1376 C CA . ASP A 1 175 ? 51.009 25.372 8.031 1.00 30.92 175 ASP A CA 1
ATOM 1377 C C . ASP A 1 175 ? 49.761 26.165 7.605 1.00 30.92 175 ASP A C 1
ATOM 1379 O O . ASP A 1 175 ? 49.786 27.361 7.338 1.00 30.92 175 ASP A O 1
ATOM 1383 N N . ARG A 1 176 ? 48.630 25.454 7.592 1.00 34.66 176 ARG A N 1
ATOM 1384 C CA . ARG A 1 176 ? 47.357 25.913 8.163 1.00 34.66 176 ARG A CA 1
ATOM 1385 C C . ARG A 1 176 ? 46.883 27.337 7.805 1.00 34.66 176 ARG A C 1
ATOM 1387 O O . ARG A 1 176 ? 46.850 28.196 8.674 1.00 34.66 176 ARG A O 1
ATOM 1394 N N . ALA A 1 177 ? 46.347 27.536 6.598 1.00 33.19 177 ALA A N 1
ATOM 1395 C CA . ALA A 1 177 ? 45.273 28.514 6.329 1.00 33.19 177 ALA A CA 1
ATOM 1396 C C . ALA A 1 177 ? 44.733 28.380 4.891 1.00 33.19 177 ALA A C 1
ATOM 1398 O O . ALA A 1 177 ? 45.012 29.191 4.014 1.00 33.19 177 ALA A O 1
ATOM 1399 N N . SER A 1 178 ? 43.937 27.349 4.617 1.00 30.73 178 SER A N 1
ATOM 1400 C CA . SER A 1 178 ? 43.066 27.328 3.433 1.00 30.73 178 SER A CA 1
ATOM 1401 C C . SER A 1 178 ? 41.792 26.579 3.771 1.00 30.73 178 SER A C 1
ATOM 1403 O O . SER A 1 178 ? 41.619 25.421 3.431 1.00 30.73 178 SER A O 1
ATOM 1405 N N . ASN A 1 179 ? 40.960 27.262 4.554 1.00 30.94 179 ASN A N 1
ATOM 1406 C CA . ASN A 1 179 ? 39.515 27.083 4.657 1.00 30.94 179 ASN A CA 1
ATOM 1407 C C . ASN A 1 179 ? 38.952 28.385 5.243 1.00 30.94 179 ASN A C 1
ATOM 1409 O O . ASN A 1 179 ? 38.500 28.420 6.380 1.00 30.94 179 ASN A O 1
ATOM 1413 N N . SER A 1 180 ? 39.053 29.477 4.484 1.00 37.62 180 SER A N 1
ATOM 1414 C CA . SER A 1 180 ? 38.480 30.769 4.878 1.00 37.62 180 SER A CA 1
ATOM 1415 C C . SER A 1 180 ? 37.977 31.534 3.661 1.00 37.62 180 SER A C 1
ATOM 1417 O O . SER A 1 180 ? 38.536 32.573 3.354 1.00 37.62 180 SER A O 1
ATOM 1419 N N . LEU A 1 181 ? 36.943 31.041 2.966 1.00 36.34 181 LEU A N 1
ATOM 1420 C CA . LEU A 1 181 ? 36.077 31.905 2.138 1.00 36.34 181 LEU A CA 1
ATOM 1421 C C . LEU A 1 181 ? 34.603 31.447 2.044 1.00 36.34 181 LEU A C 1
ATOM 1423 O O . LEU A 1 181 ? 33.868 31.922 1.186 1.00 36.34 181 LEU A O 1
ATOM 1427 N N . ILE A 1 182 ? 34.117 30.608 2.968 1.00 36.91 182 ILE A N 1
ATOM 1428 C CA . ILE A 1 182 ? 32.667 30.451 3.195 1.00 36.91 182 ILE A CA 1
ATOM 1429 C C . ILE A 1 182 ? 32.394 30.605 4.695 1.00 36.91 182 ILE A C 1
ATOM 1431 O O . ILE A 1 182 ? 32.097 29.652 5.401 1.00 36.91 182 ILE A O 1
ATOM 1435 N N . SER A 1 183 ? 32.552 31.833 5.185 1.00 31.39 183 SER A N 1
ATOM 1436 C CA . SER A 1 183 ? 32.003 32.285 6.466 1.00 31.39 183 SER A CA 1
ATOM 1437 C C . SER A 1 183 ? 31.218 33.548 6.171 1.00 31.39 183 SER A C 1
ATOM 1439 O O . SER A 1 183 ? 31.814 34.581 5.873 1.00 31.39 183 SER A O 1
ATOM 1441 N N . GLY A 1 184 ? 29.890 33.462 6.189 1.00 32.66 184 GLY A N 1
ATOM 1442 C CA . GLY A 1 184 ? 29.077 34.644 5.927 1.00 32.66 184 GLY A CA 1
ATOM 1443 C C . GLY A 1 184 ? 27.564 34.494 5.895 1.00 32.66 184 GLY A C 1
ATOM 1444 O O . GLY A 1 184 ? 26.927 35.506 5.658 1.00 32.66 184 GLY A O 1
ATOM 1445 N N . LEU A 1 185 ? 26.981 33.313 6.137 1.00 35.97 185 LEU A N 1
ATOM 1446 C CA . LEU A 1 185 ? 25.552 33.162 6.453 1.00 35.97 185 LEU A CA 1
ATOM 1447 C C . LEU A 1 185 ? 25.359 31.994 7.435 1.00 35.97 185 LEU A C 1
ATOM 1449 O O . LEU A 1 185 ? 24.795 30.959 7.102 1.00 35.97 185 LEU A O 1
ATOM 1453 N N . SER A 1 186 ? 25.886 32.152 8.649 1.00 31.88 186 SER A N 1
ATOM 1454 C CA . SER A 1 186 ? 25.418 31.409 9.819 1.00 31.88 186 SER A CA 1
ATOM 1455 C C . SER A 1 186 ? 24.210 32.156 10.387 1.00 31.88 186 SER A C 1
ATOM 1457 O O . SER A 1 186 ? 24.361 33.080 11.187 1.00 31.88 186 SER A O 1
ATOM 1459 N N . GLN A 1 187 ? 23.013 31.806 9.932 1.00 38.88 187 GLN A N 1
ATOM 1460 C CA . GLN A 1 187 ? 21.847 31.886 10.798 1.00 38.88 187 GLN A CA 1
ATOM 1461 C C . GLN A 1 187 ? 21.432 30.452 11.070 1.00 38.88 187 GLN A C 1
ATOM 1463 O O . GLN A 1 187 ? 21.028 29.728 10.162 1.00 38.88 187 GLN A O 1
ATOM 1468 N N . ASP A 1 188 ? 21.649 30.066 12.322 1.00 37.28 188 ASP A N 1
ATOM 1469 C CA . ASP A 1 188 ? 21.066 28.911 12.978 1.00 37.28 188 ASP A CA 1
ATOM 1470 C C . ASP A 1 188 ? 19.540 28.990 12.856 1.00 37.28 188 ASP A C 1
ATOM 1472 O O . ASP A 1 188 ? 18.854 29.475 13.747 1.00 37.28 188 ASP A O 1
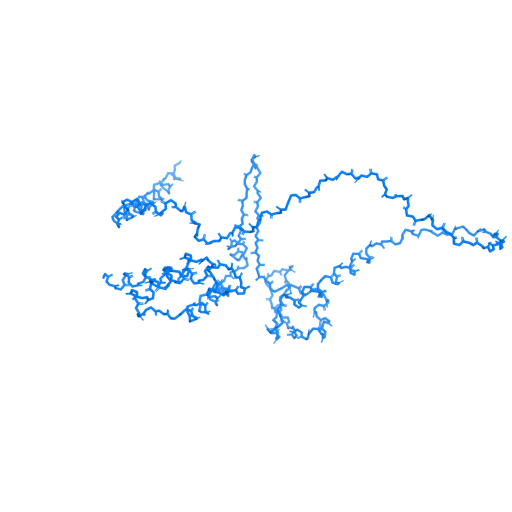ATOM 1476 N N . GLU A 1 189 ? 18.998 28.538 11.735 1.00 49.75 189 GLU A N 1
ATOM 1477 C CA . GLU A 1 189 ? 17.630 28.044 11.694 1.00 49.75 189 GLU A CA 1
ATOM 1478 C C . GLU A 1 189 ? 17.771 26.526 11.752 1.00 49.75 189 GLU A C 1
ATOM 1480 O O . GLU A 1 189 ? 17.916 25.842 10.738 1.00 49.75 189 GLU A O 1
ATOM 1485 N N . GLU A 1 190 ? 17.864 26.015 12.979 1.00 50.91 190 GLU A N 1
ATOM 1486 C CA . GLU A 1 190 ? 17.699 24.599 13.274 1.00 50.91 190 GLU A CA 1
ATOM 1487 C C . GLU A 1 190 ? 16.321 24.207 12.727 1.00 50.91 190 GLU A C 1
ATOM 1489 O O . GLU A 1 190 ? 15.293 24.552 13.309 1.00 50.91 190 GLU A O 1
ATOM 1494 N N . ASP A 1 191 ? 16.309 23.601 11.536 1.00 55.72 191 ASP A N 1
ATOM 1495 C CA . ASP A 1 191 ? 15.091 23.195 10.838 1.00 55.72 191 ASP A CA 1
ATOM 1496 C C . ASP A 1 191 ? 14.271 22.352 11.827 1.00 55.72 191 ASP A C 1
ATOM 1498 O O . ASP A 1 191 ? 14.772 21.318 12.295 1.00 55.72 191 ASP A O 1
ATOM 1502 N N . PRO A 1 192 ? 13.080 22.812 12.260 1.00 50.84 192 PRO A N 1
ATOM 1503 C CA . PRO A 1 192 ? 12.380 22.177 13.360 1.00 50.84 192 PRO A CA 1
ATOM 1504 C C . PRO A 1 192 ? 12.159 20.707 13.007 1.00 50.84 192 PRO A C 1
ATOM 1506 O O . PRO A 1 192 ? 11.708 20.412 11.893 1.00 50.84 192 PRO A O 1
ATOM 1509 N N . PRO A 1 193 ? 12.473 19.768 13.920 1.00 49.12 193 PRO A N 1
ATOM 1510 C CA . PRO A 1 193 ? 12.365 18.354 13.621 1.00 49.12 193 PRO A CA 1
ATOM 1511 C C . PRO A 1 193 ? 10.951 18.068 13.129 1.00 49.12 193 PRO A C 1
ATOM 1513 O O . PRO A 1 193 ? 9.966 18.374 13.809 1.00 49.12 193 PRO A O 1
ATOM 1516 N N . LEU A 1 194 ? 10.866 17.519 11.913 1.00 43.25 194 LEU A N 1
ATOM 1517 C CA . LEU A 1 194 ? 9.590 17.198 11.291 1.00 43.25 194 LEU A CA 1
ATOM 1518 C C . LEU A 1 194 ? 8.773 16.355 12.275 1.00 43.25 194 LEU A C 1
ATOM 1520 O O . LEU A 1 194 ? 9.302 15.372 12.812 1.00 43.25 194 LEU A O 1
ATOM 1524 N N . PRO A 1 195 ? 7.500 16.706 12.528 1.00 43.22 195 PRO A N 1
ATOM 1525 C CA . PRO A 1 195 ? 6.681 15.917 13.426 1.00 43.22 195 PRO A CA 1
ATOM 1526 C C . PRO A 1 195 ? 6.628 14.481 12.895 1.00 43.22 195 PRO A C 1
ATOM 1528 O O . PRO A 1 195 ? 6.513 14.281 11.676 1.00 43.22 195 PRO A O 1
ATOM 1531 N N . PRO A 1 196 ? 6.726 13.472 13.777 1.00 47.88 196 PRO A N 1
ATOM 1532 C CA . PRO A 1 196 ? 6.661 12.088 13.349 1.00 47.88 196 PRO A CA 1
ATOM 1533 C C . PRO A 1 196 ? 5.380 11.878 12.546 1.00 47.88 196 PRO A C 1
ATOM 1535 O O . PRO A 1 196 ? 4.315 12.388 12.903 1.00 47.88 196 PRO A O 1
ATOM 1538 N N . THR A 1 197 ? 5.498 11.145 11.435 1.00 42.03 197 THR A N 1
ATOM 1539 C CA . THR A 1 197 ? 4.358 10.821 10.567 1.00 42.03 197 THR A CA 1
ATOM 1540 C C . THR A 1 197 ? 3.172 10.370 11.420 1.00 42.03 197 THR A C 1
ATOM 1542 O O . THR A 1 197 ? 3.359 9.441 12.213 1.00 42.03 197 THR A O 1
ATOM 1545 N N . PRO A 1 198 ? 1.980 10.978 11.256 1.00 37.94 198 PRO A N 1
ATOM 1546 C CA . PRO A 1 198 ? 0.801 10.657 12.048 1.00 37.94 198 PRO A CA 1
ATOM 1547 C C . PRO A 1 198 ? 0.597 9.144 12.129 1.00 37.94 198 PRO A C 1
ATOM 1549 O O . PRO A 1 198 ? 0.556 8.450 11.109 1.00 37.94 198 PRO A O 1
ATOM 1552 N N . MET A 1 199 ? 0.555 8.630 13.354 1.00 47.25 199 MET A N 1
ATOM 1553 C CA . MET A 1 199 ? 0.341 7.218 13.630 1.00 47.25 199 MET A CA 1
ATOM 1554 C C . MET A 1 199 ? -1.170 6.975 13.624 1.00 47.25 199 MET A C 1
ATOM 1556 O O . MET A 1 199 ? -1.888 7.605 14.391 1.00 47.25 199 MET A O 1
ATOM 1560 N N . ASN A 1 200 ? -1.658 6.061 12.781 1.00 59.38 200 ASN A N 1
ATOM 1561 C CA . ASN A 1 200 ? -3.062 5.617 12.793 1.00 59.38 200 ASN A CA 1
ATOM 1562 C C . ASN A 1 200 ? -3.407 4.766 14.036 1.00 59.38 200 ASN A C 1
ATOM 1564 O O . ASN A 1 200 ? -4.404 4.054 14.044 1.00 59.38 200 ASN A O 1
ATOM 1568 N N . SER A 1 201 ? -2.578 4.801 15.078 1.00 60.19 201 SER A N 1
ATOM 1569 C CA . SER A 1 201 ? -2.842 4.135 16.346 1.00 60.19 201 SER A CA 1
ATOM 1570 C C . SER A 1 201 ? -4.009 4.787 17.068 1.00 60.19 201 SER A C 1
ATOM 1572 O O . SER A 1 201 ? -4.147 6.015 17.054 1.00 60.19 201 SER A O 1
ATOM 1574 N N . LEU A 1 202 ? -4.770 3.983 17.801 1.00 57.62 202 LEU A N 1
ATOM 1575 C CA . LEU A 1 202 ? -5.744 4.499 18.747 1.00 57.62 202 LEU A CA 1
ATOM 1576 C C . LEU A 1 202 ? -5.025 5.334 19.817 1.00 57.62 202 LEU A C 1
ATOM 1578 O O . LEU A 1 202 ? -4.260 4.812 20.622 1.00 57.62 202 LEU A O 1
ATOM 1582 N N . VAL A 1 203 ? -5.267 6.644 19.806 1.00 66.75 203 VAL A N 1
ATOM 1583 C CA . VAL A 1 203 ? -4.762 7.574 20.821 1.00 66.75 203 VAL A CA 1
ATOM 1584 C C . VAL A 1 203 ? -5.517 7.319 22.136 1.00 66.75 203 VAL A C 1
ATOM 1586 O O . VAL A 1 203 ? -6.723 7.035 22.127 1.00 66.75 203 VAL A O 1
ATOM 1589 N N . ASP A 1 204 ? -4.813 7.376 23.265 1.00 59.56 204 ASP A N 1
ATOM 1590 C CA . ASP A 1 204 ? -5.446 7.446 24.584 1.00 59.56 204 ASP A CA 1
ATOM 1591 C C . ASP A 1 204 ? -6.091 8.833 24.724 1.00 59.56 204 ASP A C 1
ATOM 1593 O O . ASP A 1 204 ? -5.433 9.825 24.435 1.00 59.56 204 ASP A O 1
ATOM 1597 N N . GLU A 1 205 ? -7.370 8.898 25.118 1.00 65.62 205 GLU A N 1
ATOM 1598 C CA . GLU A 1 205 ? -8.248 10.089 25.033 1.00 65.62 205 GLU A CA 1
ATOM 1599 C C . GLU A 1 205 ? -8.965 10.267 23.682 1.00 65.62 205 GLU A C 1
ATOM 1601 O O . GLU A 1 205 ? -9.254 11.377 23.227 1.00 65.62 205 GLU A O 1
ATOM 1606 N N . CYS A 1 206 ? -9.339 9.159 23.039 1.00 63.97 206 CYS A N 1
ATOM 1607 C CA . CYS A 1 206 ? -10.284 9.229 21.932 1.00 63.97 206 CYS A CA 1
ATOM 1608 C C . CYS A 1 206 ? -11.643 9.737 22.456 1.00 63.97 206 CYS A C 1
ATOM 1610 O O . CYS A 1 206 ? -12.112 9.239 23.482 1.00 63.97 206 CYS A O 1
ATOM 1612 N N . PRO A 1 207 ? -12.358 10.633 21.745 1.00 59.50 207 PRO A N 1
ATOM 1613 C CA . PRO A 1 207 ? -13.727 11.018 22.107 1.00 59.50 207 PRO A CA 1
ATOM 1614 C C . PRO A 1 207 ? -14.686 9.828 22.296 1.00 59.50 207 PRO A C 1
ATOM 1616 O O . PRO A 1 207 ? -15.699 9.959 22.977 1.00 59.50 207 PRO A O 1
ATOM 1619 N N . LEU A 1 208 ? -14.364 8.667 21.713 1.00 60.06 208 LEU A N 1
ATOM 1620 C CA . LEU A 1 208 ? -15.112 7.416 21.858 1.00 60.06 208 LEU A CA 1
ATOM 1621 C C . LEU A 1 208 ? -14.842 6.672 23.181 1.00 60.06 208 LEU A C 1
ATOM 1623 O O . LEU A 1 208 ? -15.644 5.818 23.555 1.00 60.06 208 LEU A O 1
ATOM 1627 N N . ASP A 1 209 ? -13.753 6.976 23.900 1.00 61.91 209 ASP A N 1
ATOM 1628 C CA . ASP A 1 209 ? -13.411 6.330 25.180 1.00 61.91 209 ASP A CA 1
ATOM 1629 C C . ASP A 1 209 ? -14.447 6.654 26.274 1.00 61.91 209 ASP A C 1
ATOM 1631 O O . ASP A 1 209 ? -14.679 5.844 27.170 1.00 61.91 209 ASP A O 1
ATOM 1635 N N . GLN A 1 210 ? -15.141 7.794 26.161 1.00 69.25 210 GLN A N 1
ATOM 1636 C CA . GLN A 1 210 ? -16.262 8.185 27.032 1.00 69.25 210 GLN A CA 1
ATOM 1637 C C . GLN A 1 210 ? -17.564 7.410 26.726 1.00 69.25 210 GLN A C 1
ATOM 1639 O O . GLN A 1 210 ? -18.631 7.730 27.252 1.00 69.25 210 GLN A O 1
ATOM 1644 N N . GLY A 1 211 ? -17.476 6.379 25.879 1.00 60.03 211 GLY A N 1
ATOM 1645 C CA . GLY A 1 211 ? -18.599 5.650 25.311 1.00 60.03 211 GLY A CA 1
ATOM 1646 C C . GLY A 1 211 ? -19.041 6.253 23.980 1.00 60.03 211 GLY A C 1
ATOM 1647 O O . GLY A 1 211 ? -18.927 7.457 23.747 1.00 60.03 211 GLY A O 1
ATOM 1648 N N . LEU A 1 212 ? -19.573 5.406 23.092 1.00 60.78 212 LEU A N 1
ATOM 1649 C CA . LEU A 1 212 ? -20.264 5.886 21.897 1.00 60.78 212 LEU A CA 1
ATOM 1650 C C . LEU A 1 212 ? -21.336 6.901 22.345 1.00 60.78 212 LEU A C 1
ATOM 1652 O O . LEU A 1 212 ? -22.103 6.592 23.268 1.00 60.78 212 LEU A O 1
ATOM 1656 N N . PRO A 1 213 ? -21.476 8.066 21.678 1.00 61.78 213 PRO A N 1
ATOM 1657 C CA . PRO A 1 213 ? -22.750 8.779 21.714 1.00 61.78 213 PRO A CA 1
ATOM 1658 C C . PRO A 1 213 ? -23.849 7.752 21.428 1.00 61.78 213 PRO A C 1
ATOM 1660 O O . PRO A 1 213 ? -23.571 6.801 20.703 1.00 61.78 213 PRO A O 1
ATOM 1663 N N . LYS A 1 214 ? -25.061 7.897 21.982 1.00 62.47 214 LYS A N 1
ATOM 1664 C CA . LYS A 1 214 ? -26.188 6.969 21.744 1.00 62.47 214 LYS A CA 1
ATOM 1665 C C . LYS A 1 214 ? -26.519 6.881 20.238 1.00 62.47 214 LYS A C 1
ATOM 1667 O O . LYS A 1 214 ? -27.450 7.512 19.757 1.00 62.47 214 LYS A O 1
ATOM 1672 N N . LEU A 1 215 ? -25.715 6.135 19.495 1.00 63.38 215 LEU A N 1
ATOM 1673 C CA . LEU A 1 215 ? -25.751 5.907 18.064 1.00 63.38 215 LEU A CA 1
ATOM 1674 C C . LEU A 1 215 ? -26.465 4.576 17.913 1.00 63.38 215 LEU A C 1
ATOM 1676 O O . LEU A 1 215 ? -25.851 3.513 17.981 1.00 63.38 215 LEU A O 1
ATOM 1680 N N . SER A 1 216 ? -27.788 4.631 17.801 1.00 75.19 216 SER A N 1
ATOM 1681 C CA . SER A 1 216 ? -28.552 3.455 17.405 1.00 75.19 216 SER A CA 1
ATOM 1682 C C . SER A 1 216 ? -28.269 3.145 15.933 1.00 75.19 216 SER A C 1
ATOM 1684 O O . SER A 1 216 ? -27.960 4.039 15.140 1.00 75.19 216 SER A O 1
ATOM 1686 N N . ALA A 1 217 ? -28.410 1.875 15.546 1.00 75.31 217 ALA A N 1
ATOM 1687 C CA . ALA A 1 217 ? -28.385 1.489 14.135 1.00 75.31 217 ALA A CA 1
ATOM 1688 C C . ALA A 1 217 ? -29.415 2.293 13.311 1.00 75.31 217 ALA A C 1
ATOM 1690 O O . ALA A 1 217 ? -29.159 2.634 12.158 1.00 75.31 217 ALA A O 1
ATOM 1691 N N . GLU A 1 218 ? -30.539 2.666 13.932 1.00 75.81 218 GLU A N 1
ATOM 1692 C CA . GLU A 1 218 ? -31.573 3.525 13.345 1.00 75.81 218 GLU A CA 1
ATOM 1693 C C . GLU A 1 218 ? -31.054 4.933 13.039 1.00 75.81 218 GLU A C 1
ATOM 1695 O O . GLU A 1 218 ? -31.277 5.418 11.936 1.00 75.81 218 GLU A O 1
ATOM 1700 N N . ALA A 1 219 ? -30.300 5.564 13.948 1.00 79.00 219 ALA A N 1
ATOM 1701 C CA . ALA A 1 219 ? -29.728 6.891 13.709 1.00 79.00 219 ALA A CA 1
ATOM 1702 C C . ALA A 1 219 ? -28.719 6.885 12.545 1.00 79.00 219 ALA A C 1
ATOM 1704 O O . ALA A 1 219 ? -28.663 7.834 11.760 1.00 79.00 219 ALA A O 1
ATOM 1705 N N . VAL A 1 220 ? -27.939 5.804 12.404 1.00 79.25 220 VAL A N 1
ATOM 1706 C CA . VAL A 1 220 ? -27.023 5.618 11.265 1.00 79.25 220 VAL A CA 1
ATOM 1707 C C . VAL A 1 220 ? -27.814 5.472 9.967 1.00 79.25 220 VAL A C 1
ATOM 1709 O O . VAL A 1 220 ? -27.535 6.180 8.999 1.00 79.25 220 VAL A O 1
ATOM 1712 N N . PHE A 1 221 ? -28.828 4.603 9.953 1.00 78.06 221 PHE A N 1
ATOM 1713 C CA . PHE A 1 221 ? -29.674 4.392 8.780 1.00 78.06 221 PHE A CA 1
ATOM 1714 C C . PHE A 1 221 ? -30.405 5.673 8.362 1.00 78.06 221 PHE A C 1
ATOM 1716 O O . PHE A 1 221 ? -30.393 6.035 7.186 1.00 78.06 221 PHE A O 1
ATOM 1723 N N . GLU A 1 222 ? -30.976 6.405 9.320 1.00 81.88 222 GLU A N 1
ATOM 1724 C CA . GLU A 1 222 ? -31.641 7.683 9.079 1.00 81.88 222 GLU A CA 1
ATOM 1725 C C . GLU A 1 222 ? -30.665 8.690 8.465 1.00 81.88 222 GLU A C 1
ATOM 1727 O O . GLU A 1 222 ? -30.968 9.300 7.439 1.00 81.88 222 GLU A O 1
ATOM 1732 N N . LYS A 1 223 ? -29.445 8.808 9.007 1.00 82.06 223 LYS A N 1
ATOM 1733 C CA . LYS A 1 223 ? -28.428 9.710 8.454 1.00 82.06 223 LYS A CA 1
ATOM 1734 C C . LYS A 1 223 ? -28.006 9.318 7.034 1.00 82.06 223 LYS A C 1
ATOM 1736 O O . LYS A 1 223 ? -27.908 10.194 6.176 1.00 82.06 223 LYS A O 1
ATOM 1741 N N . CYS A 1 224 ? -27.798 8.029 6.757 1.00 81.12 224 CYS A N 1
ATOM 1742 C CA . CYS A 1 224 ? -27.487 7.529 5.412 1.00 81.12 224 CYS A CA 1
ATOM 1743 C C . CYS A 1 224 ? -28.635 7.777 4.419 1.00 81.12 224 CYS A C 1
ATOM 1745 O O . CYS A 1 224 ? -28.398 8.189 3.279 1.00 81.12 224 CYS A O 1
ATOM 1747 N N . SER A 1 225 ? -29.882 7.596 4.861 1.00 79.62 225 SER A N 1
ATOM 1748 C CA . SER A 1 225 ? -31.072 7.913 4.068 1.00 79.62 225 SER A CA 1
ATOM 1749 C C . SER A 1 225 ? -31.130 9.407 3.727 1.00 79.62 225 SER A C 1
ATOM 1751 O O . SER A 1 225 ? -31.315 9.779 2.568 1.00 79.62 225 SER A O 1
ATOM 1753 N N . GLN A 1 226 ? -30.858 10.281 4.702 1.00 81.69 226 GLN A N 1
ATOM 1754 C CA . GLN A 1 226 ? -30.820 11.734 4.495 1.00 81.69 226 GLN A CA 1
ATOM 1755 C C . GLN A 1 226 ? -29.735 12.166 3.495 1.00 81.69 226 GLN A C 1
ATOM 1757 O O . GLN A 1 226 ? -29.966 13.061 2.678 1.00 81.69 226 GLN A O 1
ATOM 1762 N N . ILE A 1 227 ? -28.562 11.521 3.504 1.00 76.50 227 ILE A N 1
ATOM 1763 C CA . ILE A 1 227 ? -27.498 11.785 2.517 1.00 76.50 227 ILE A CA 1
ATOM 1764 C C . ILE A 1 227 ? -27.977 11.423 1.103 1.00 76.50 227 ILE A C 1
ATOM 1766 O O . ILE A 1 227 ? -27.778 12.202 0.170 1.00 76.50 227 ILE A O 1
ATOM 1770 N N . SER A 1 228 ? -28.672 10.293 0.952 1.00 74.06 228 SER A N 1
ATOM 1771 C CA . SER A 1 228 ? -29.208 9.838 -0.341 1.00 74.06 228 SER A CA 1
ATOM 1772 C C . SER A 1 228 ? -30.279 10.792 -0.892 1.00 74.06 228 SER A C 1
ATOM 1774 O O . SER A 1 228 ? -30.299 11.120 -2.083 1.00 74.06 228 SER A O 1
ATOM 1776 N N . LEU A 1 229 ? -31.136 11.319 -0.013 1.00 73.31 229 LEU A N 1
ATOM 1777 C CA . LEU A 1 229 ? -32.151 12.316 -0.366 1.00 73.31 229 LEU A CA 1
ATOM 1778 C C . LEU A 1 229 ? -31.529 13.673 -0.741 1.00 73.31 229 LEU A C 1
ATOM 1780 O O . LEU A 1 229 ? -31.978 14.322 -1.690 1.00 73.31 229 LEU A O 1
ATOM 1784 N N . SER A 1 230 ? -30.456 14.076 -0.054 1.00 72.38 230 SER A N 1
ATOM 1785 C CA . SER A 1 230 ? -29.734 15.332 -0.321 1.00 72.38 230 SER A CA 1
ATOM 1786 C C . SER A 1 230 ? -28.991 15.313 -1.669 1.00 72.38 230 SER A C 1
ATOM 1788 O O . SER A 1 230 ? -28.907 16.328 -2.365 1.00 72.38 230 SER A O 1
ATOM 1790 N N . GLN A 1 231 ? -28.489 14.147 -2.090 1.00 62.44 231 GLN A N 1
ATOM 1791 C CA . GLN A 1 231 ? -27.885 13.967 -3.418 1.00 62.44 231 GLN A CA 1
ATOM 1792 C C . GLN A 1 231 ? -28.934 13.978 -4.546 1.00 62.44 231 GLN A C 1
ATOM 1794 O O . GLN A 1 231 ? -28.678 14.484 -5.637 1.00 62.44 231 GLN A O 1
ATOM 1799 N N . SER A 1 232 ? -30.151 13.505 -4.270 1.00 57.59 232 SER A N 1
ATOM 1800 C CA . SER A 1 232 ? -31.257 13.523 -5.239 1.00 57.59 232 SER A CA 1
ATOM 1801 C C . SER A 1 232 ? -31.810 14.937 -5.471 1.00 57.59 232 SER A C 1
ATOM 1803 O O . SER A 1 232 ? -32.187 15.300 -6.585 1.00 57.59 232 SER A O 1
ATOM 1805 N N . THR A 1 233 ? -31.819 15.772 -4.429 1.00 55.66 233 THR A N 1
ATOM 1806 C CA . THR A 1 233 ? -32.303 17.162 -4.504 1.00 55.66 233 THR A CA 1
ATOM 1807 C C . THR A 1 233 ? -31.305 18.086 -5.196 1.00 55.66 233 THR A C 1
ATOM 1809 O O . THR A 1 233 ? -31.711 18.922 -6.006 1.00 55.66 233 THR A O 1
ATOM 1812 N N . THR A 1 234 ? -30.004 17.890 -4.980 1.00 53.09 234 THR A N 1
ATOM 1813 C CA . THR A 1 234 ? -28.958 18.647 -5.692 1.00 53.09 234 THR A CA 1
ATOM 1814 C C . THR A 1 234 ? -28.915 18.326 -7.189 1.00 53.09 234 THR A C 1
ATOM 1816 O O . THR A 1 234 ? -28.780 19.247 -7.991 1.00 53.09 234 THR A O 1
ATOM 1819 N N . ALA A 1 235 ? -29.165 17.076 -7.597 1.00 52.19 235 ALA A N 1
ATOM 1820 C CA . ALA A 1 235 ? -29.287 16.714 -9.014 1.00 52.19 235 ALA A CA 1
ATOM 1821 C C . ALA A 1 235 ? -30.507 17.353 -9.717 1.00 52.19 235 ALA A C 1
ATOM 1823 O O . ALA A 1 235 ? -30.478 17.581 -10.927 1.00 52.19 235 ALA A O 1
ATOM 1824 N N . SER A 1 236 ? -31.573 17.675 -8.975 1.00 51.31 236 SER A N 1
ATOM 1825 C CA . SER A 1 236 ? -32.782 18.308 -9.528 1.00 51.31 236 SER A CA 1
ATOM 1826 C C . SER A 1 236 ? -32.675 19.831 -9.695 1.00 51.31 236 SER A C 1
ATOM 1828 O O . SER A 1 236 ? -33.318 20.397 -10.578 1.00 51.31 236 SER A O 1
ATOM 1830 N N . LEU A 1 237 ? -31.830 20.501 -8.901 1.00 50.47 237 LEU A N 1
ATOM 1831 C CA . LEU A 1 237 ? -31.660 21.960 -8.944 1.00 50.47 237 LEU A CA 1
ATOM 1832 C C . LEU A 1 237 ? -30.701 22.436 -10.046 1.00 50.47 237 LEU A C 1
ATOM 1834 O O . LEU A 1 237 ? -30.721 23.612 -10.389 1.00 50.47 237 LEU A O 1
ATOM 1838 N N . SER A 1 238 ? -29.921 21.543 -10.660 1.00 50.44 238 SER A N 1
ATOM 1839 C CA . SER A 1 238 ? -29.051 21.875 -11.802 1.00 50.44 238 SER A CA 1
ATOM 1840 C C . SER A 1 238 ? -29.750 21.813 -13.171 1.00 50.44 238 SER A C 1
ATOM 1842 O O . SER A 1 238 ? -29.075 21.828 -14.198 1.00 50.44 238 SER A O 1
ATOM 1844 N N . LYS A 1 239 ? -31.089 21.728 -13.218 1.00 43.53 239 LYS A N 1
ATOM 1845 C CA . LYS A 1 239 ? -31.878 21.700 -14.467 1.00 43.53 239 LYS A CA 1
ATOM 1846 C C . LYS A 1 239 ? -32.826 22.892 -14.655 1.00 43.53 239 LYS A C 1
ATOM 1848 O O . LYS A 1 239 ? -33.829 22.771 -15.359 1.00 43.53 239 LYS A O 1
ATOM 1853 N N . LYS A 1 240 ? -32.508 24.047 -14.077 1.00 40.91 240 LYS A N 1
ATOM 1854 C CA . LYS A 1 240 ? -33.197 25.305 -14.379 1.00 40.91 240 LYS A CA 1
ATOM 1855 C C . LYS A 1 240 ? -32.187 26.417 -14.608 1.00 40.91 240 LYS A C 1
ATOM 1857 O O . LYS A 1 240 ? -32.495 27.281 -15.452 1.00 40.91 240 LYS A O 1
#

pLDDT: mean 71.97, std 19.88, range [27.38, 96.0]

Sequence (240 aa):
MEDYLQGCRAALQETIILDCVNMDLKIGKATPKDSKYVEKLEALFPDLPKRNDIFDSLQKAKFDVSGLTTEQMLRKDQKTIYRQGVKVAISAIYMDLEICEVLERSHSPPLKLTPASSTHPNLHAYLQGNTQVSRKKLLPLLQEALSAYFDSMKIPSGQPETADVSREQVDKELDRASNSLISGLSQDEEDPPLPPTPMNSLVDECPLDQGLPKLSAEAVFEKCSQISLSQSTTASLSKK